Protein AF-A0A7S2EV12-F1 (afdb_monomer)

pLDDT: mean 87.88, std 15.02, range [40.88, 98.75]

Foldseek 3Di:
DDPVDPVFDADLELVVVVVVQVVVLVCVVVVNDDDQAEHEHQFPHEYEQDQPDRAAERRAANHEYAHTPPQALNSPYEHEEEQEHYEHAEDPDPVTGHQEYEYGNYEYEHHAHEHYHQAYAQSHEYEYANYEYEHAAHAEPAEWDYNPDPPPPVPDPDDDDDDDDDPPPDGATYEYEYHLYEYYNHHYDPPPHHDNYHHDGYHYHYYNYYYD

Organism: Trieres chinensis (NCBI:txid1514140)

Nearest PDB structures (foldseek):
  1qa2-assembly1_A  TM=2.267E-01  e=1.125E+00  Lederbergvirus P22
  1czf-assembly1_A  TM=1.802E-01  e=2.861E+00  Aspergillus niger
  2xt4-assembly1_A  TM=1.543E-01  e=5.420E+00  Xanthomonas albilineans

Mean predicted aligned error: 6.2 Å

Sequence (212 aa):
ECPSDPSIPGFGTLQELHEAMQTDFSLVRDGVAVPPFQYLLCPGVKYFPAKEGRWIEPVADGTEILCGLEGRSEDMCVVEGADLHVAFIASEYPEYPRRHTKLQGITFTGSTGWSVAAYDSKETTAEFVDCHWKNITGQTAIQIVEKDRPIMSSNQTVARSQTATEELTYLPGMTVKLKGCSFENVWGGEDDFFFVVSNADGILTMENVQFK

Radius of gyration: 17.86 Å; Cα contacts (8 Å, |Δi|>4): 553; chains: 1; bounding box: 44×42×57 Å

Secondary structure (DSSP, 8-state):
--SS-TTS--BSSHHHHHHHHHHHHHHHHTT---PPPEEEEPTT-EE--BTTTBSB---STTEEEEETTTT-GGG-EEEE-SSEEEEEE--S-TTS---EEEEESEEEE--SSEEEEEE-BTT-EEEEES-EEEEE-SSEEEEE--TTS----TT--------------PPPB-EEEEES-EEEEE---SSS--EEEEESSSEEEEES-EE-

Structure (mmCIF, N/CA/C/O backbone):
data_AF-A0A7S2EV12-F1
#
_entry.id   AF-A0A7S2EV12-F1
#
loop_
_atom_site.group_PDB
_atom_site.id
_atom_site.type_symbol
_atom_site.label_atom_id
_atom_site.label_alt_id
_atom_site.label_comp_id
_atom_site.label_asym_id
_atom_site.label_entity_id
_atom_site.label_seq_id
_atom_site.pdbx_PDB_ins_code
_atom_site.Cartn_x
_atom_site.Cartn_y
_atom_site.Cartn_z
_atom_site.occupancy
_atom_site.B_iso_or_equiv
_atom_site.auth_seq_id
_atom_site.auth_comp_id
_atom_site.auth_asym_id
_atom_site.auth_atom_id
_atom_site.pdbx_PDB_model_num
ATOM 1 N N . GLU A 1 1 ? 7.484 -6.088 18.211 1.00 91.38 1 GLU A N 1
ATOM 2 C CA . GLU A 1 1 ? 6.403 -6.650 19.054 1.00 91.38 1 GLU A CA 1
ATOM 3 C C . GLU A 1 1 ? 5.319 -5.604 19.163 1.00 91.38 1 GLU A C 1
ATOM 5 O O . GLU A 1 1 ? 5.645 -4.417 19.183 1.00 91.38 1 GLU A O 1
ATOM 10 N N . CYS A 1 2 ? 4.056 -6.017 19.198 1.00 95.50 2 CYS A N 1
ATOM 11 C CA . CYS A 1 2 ? 2.963 -5.061 19.202 1.00 95.50 2 CYS A CA 1
ATOM 12 C C . CYS A 1 2 ? 2.773 -4.383 20.565 1.00 95.50 2 CYS A C 1
ATOM 14 O O . CYS A 1 2 ? 2.782 -5.066 21.588 1.00 95.50 2 CYS A O 1
ATOM 16 N N . PRO A 1 3 ? 2.554 -3.051 20.611 1.00 92.06 3 PRO A N 1
ATOM 17 C CA . PRO A 1 3 ? 2.401 -2.334 21.880 1.00 92.06 3 PRO A CA 1
ATOM 18 C C . PRO A 1 3 ? 1.204 -2.798 22.721 1.00 92.06 3 PRO A C 1
ATOM 20 O O . PRO A 1 3 ? 1.238 -2.710 23.946 1.00 92.06 3 PRO A O 1
ATOM 23 N N . SER A 1 4 ? 0.137 -3.256 22.062 1.00 90.12 4 SER A N 1
ATOM 24 C CA . SER A 1 4 ? -1.093 -3.755 22.687 1.00 90.12 4 SER A CA 1
ATOM 25 C C . SER A 1 4 ? -0.978 -5.205 23.167 1.00 90.12 4 SER A C 1
ATOM 27 O O . SER A 1 4 ? -1.580 -5.553 24.181 1.00 90.12 4 SER A O 1
ATOM 29 N N . ASP A 1 5 ? -0.202 -6.029 22.461 1.00 92.50 5 ASP A N 1
ATOM 30 C CA . ASP A 1 5 ? 0.027 -7.440 22.767 1.00 92.50 5 ASP A CA 1
ATOM 31 C C . ASP A 1 5 ? 1.441 -7.859 22.315 1.00 92.50 5 ASP A C 1
ATOM 33 O O . ASP A 1 5 ? 1.662 -8.110 21.125 1.00 92.50 5 ASP A O 1
ATOM 37 N N . PRO A 1 6 ? 2.406 -7.970 23.246 1.00 94.12 6 PRO A N 1
ATOM 38 C CA . PRO A 1 6 ? 3.775 -8.363 22.919 1.00 94.12 6 PRO A CA 1
ATOM 39 C C . PRO A 1 6 ? 3.908 -9.770 22.321 1.00 94.12 6 PRO A C 1
ATOM 41 O O . PRO A 1 6 ? 4.932 -10.075 21.716 1.00 94.12 6 PRO A O 1
ATOM 44 N N . SER A 1 7 ? 2.894 -10.635 22.466 1.00 94.81 7 SER A N 1
ATOM 45 C CA . SER A 1 7 ? 2.907 -11.973 21.860 1.00 94.81 7 SER A CA 1
ATOM 46 C C . SER A 1 7 ? 2.705 -11.946 20.342 1.00 94.81 7 SER A C 1
ATOM 48 O O . SER A 1 7 ? 3.029 -12.924 19.664 1.00 94.81 7 SER A O 1
ATOM 50 N N . ILE A 1 8 ? 2.218 -10.823 19.801 1.00 93.62 8 ILE A N 1
ATOM 51 C CA . ILE A 1 8 ? 2.040 -10.616 18.368 1.00 93.62 8 ILE A CA 1
ATOM 52 C C . ILE A 1 8 ? 3.295 -9.920 17.812 1.00 93.62 8 ILE A C 1
ATOM 54 O O . ILE A 1 8 ? 3.602 -8.779 18.188 1.00 93.62 8 ILE A O 1
ATOM 58 N N . PRO A 1 9 ? 4.048 -10.569 16.906 1.00 96.25 9 PRO A N 1
ATOM 59 C CA . PRO A 1 9 ? 5.111 -9.894 16.180 1.00 96.25 9 PRO A CA 1
ATOM 60 C C . PRO A 1 9 ? 4.502 -8.871 15.216 1.00 96.25 9 PRO A C 1
ATOM 62 O O . PRO A 1 9 ? 3.509 -9.138 14.545 1.00 96.25 9 PRO A O 1
ATOM 65 N N . GLY A 1 10 ? 5.117 -7.698 15.131 1.00 97.25 10 GLY A N 1
ATOM 66 C CA . GLY A 1 10 ? 4.673 -6.644 14.232 1.00 97.25 10 GLY A CA 1
ATOM 67 C C . GLY A 1 10 ? 5.344 -5.309 14.508 1.00 97.25 10 GLY A C 1
ATOM 68 O O . GLY A 1 10 ? 6.067 -5.153 15.503 1.00 97.25 10 GLY A O 1
ATOM 69 N N . PHE A 1 11 ? 5.095 -4.376 13.594 1.00 97.81 11 PHE A N 1
ATOM 70 C CA . PHE A 1 11 ? 5.591 -3.007 13.609 1.00 97.81 11 PHE A CA 1
ATOM 71 C C . PHE A 1 11 ? 4.579 -2.098 14.301 1.00 97.81 11 PHE A C 1
ATOM 73 O O . PHE A 1 11 ? 3.438 -1.967 13.852 1.00 97.81 11 PHE A O 1
ATOM 80 N N . GLY A 1 12 ? 4.990 -1.455 15.394 1.00 96.81 12 GLY A N 1
ATOM 81 C CA . GLY A 1 12 ? 4.149 -0.510 16.128 1.00 96.81 12 GLY A CA 1
ATOM 82 C C . GLY A 1 12 ? 4.095 0.865 15.463 1.00 96.81 12 GLY A C 1
ATOM 83 O O . GLY A 1 12 ? 3.207 1.659 15.765 1.00 96.81 12 GLY A O 1
ATOM 84 N N . THR A 1 13 ? 5.025 1.154 14.548 1.00 96.38 13 THR A N 1
ATOM 85 C CA . THR A 1 13 ? 5.106 2.430 13.825 1.00 96.38 13 THR A CA 1
ATOM 86 C C . THR A 1 13 ? 5.490 2.241 12.352 1.00 96.38 13 THR A C 1
ATOM 88 O O . THR A 1 13 ? 6.097 1.238 11.979 1.00 96.38 13 THR A O 1
ATOM 91 N N . LEU A 1 14 ? 5.194 3.236 11.502 1.00 95.62 14 LEU A N 1
ATOM 92 C CA . LEU A 1 14 ? 5.674 3.239 10.108 1.00 95.62 14 LEU A CA 1
ATOM 93 C C . LEU A 1 14 ? 7.186 3.451 10.001 1.00 95.62 14 LEU 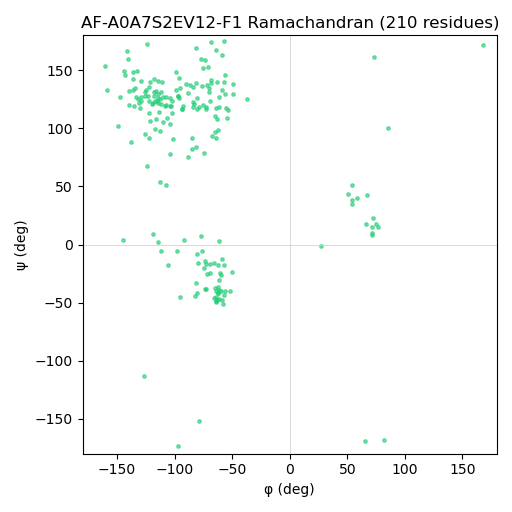A C 1
ATOM 95 O O . LEU A 1 14 ? 7.776 3.042 9.009 1.00 95.62 14 LEU A O 1
ATOM 99 N N . GLN A 1 15 ? 7.815 4.076 11.002 1.00 94.88 15 GLN A N 1
ATOM 100 C CA . GLN A 1 15 ? 9.267 4.250 11.017 1.00 94.88 15 GLN A CA 1
ATOM 101 C C . GLN A 1 15 ? 9.968 2.892 11.100 1.00 94.88 15 GLN A C 1
ATOM 103 O O . GLN A 1 15 ? 10.838 2.608 10.284 1.00 94.88 15 GLN A O 1
ATOM 108 N N . GLU A 1 16 ? 9.546 2.044 12.041 1.00 95.88 16 GLU A N 1
ATOM 109 C CA . GLU A 1 16 ? 10.099 0.695 12.205 1.00 95.88 16 GLU A CA 1
ATOM 110 C C . GLU A 1 16 ? 9.856 -0.162 10.953 1.00 95.88 16 GLU A C 1
ATOM 112 O O . GLU A 1 16 ? 10.757 -0.865 10.501 1.00 95.88 16 GLU A O 1
ATOM 117 N N . LEU A 1 17 ? 8.656 -0.069 10.363 1.00 96.38 17 LEU A N 1
ATOM 118 C CA . LEU A 1 17 ? 8.324 -0.744 9.105 1.00 96.38 17 LEU A CA 1
ATOM 119 C C . LEU A 1 17 ? 9.263 -0.313 7.970 1.00 96.38 17 LEU A C 1
ATOM 121 O O . LEU A 1 17 ? 9.795 -1.152 7.248 1.00 96.38 17 LEU A O 1
ATOM 125 N N . HIS A 1 18 ? 9.468 0.996 7.820 1.00 94.44 18 HIS A N 1
ATOM 126 C CA . HIS A 1 18 ? 10.316 1.558 6.776 1.00 94.44 18 HIS A CA 1
ATOM 127 C C . HIS A 1 18 ? 11.780 1.130 6.945 1.00 94.44 18 HIS A C 1
ATOM 129 O O . HIS A 1 18 ? 12.410 0.712 5.980 1.00 94.44 18 HIS A O 1
ATOM 135 N N . GLU A 1 19 ? 12.321 1.178 8.164 1.00 94.31 19 GLU A N 1
ATOM 136 C CA . GLU A 1 19 ? 13.691 0.730 8.453 1.00 94.31 19 GLU A CA 1
ATOM 137 C C . GLU A 1 19 ? 13.895 -0.760 8.146 1.00 94.31 19 GLU A C 1
ATOM 139 O O . GLU A 1 19 ? 14.933 -1.140 7.591 1.00 94.31 19 GLU A O 1
ATOM 144 N N . ALA A 1 20 ? 12.897 -1.599 8.445 1.00 95.00 20 ALA A N 1
ATOM 145 C CA . ALA A 1 20 ? 12.924 -3.014 8.088 1.00 95.00 20 ALA A CA 1
ATOM 146 C C . ALA A 1 20 ? 12.934 -3.210 6.566 1.00 95.00 20 ALA A C 1
ATOM 148 O O . ALA A 1 20 ? 13.822 -3.884 6.050 1.00 95.00 20 ALA A O 1
ATOM 149 N N . MET A 1 21 ? 12.034 -2.539 5.837 1.00 94.06 21 MET A N 1
ATOM 150 C CA . MET A 1 21 ? 12.012 -2.570 4.370 1.00 94.06 21 MET A CA 1
ATOM 151 C C . MET A 1 21 ? 13.344 -2.107 3.763 1.00 94.06 21 MET A C 1
ATOM 153 O O . MET A 1 21 ? 13.868 -2.758 2.868 1.00 94.06 21 MET A O 1
ATOM 157 N N . GLN A 1 22 ? 13.955 -1.031 4.262 1.00 92.56 22 GLN A N 1
ATOM 158 C CA . GLN A 1 22 ? 15.256 -0.567 3.755 1.00 92.56 22 GLN A CA 1
ATOM 159 C C . GLN A 1 22 ? 16.388 -1.567 4.024 1.00 92.56 22 GLN A C 1
ATOM 161 O O . GLN A 1 22 ? 17.262 -1.772 3.176 1.00 92.56 22 GLN A O 1
ATOM 166 N N . THR A 1 23 ? 16.366 -2.220 5.186 1.00 93.44 23 THR A N 1
ATOM 167 C CA . THR A 1 23 ? 17.327 -3.280 5.516 1.00 93.44 23 THR A CA 1
ATOM 168 C C . THR A 1 23 ? 17.173 -4.455 4.552 1.00 93.44 23 THR A C 1
ATOM 170 O O . THR A 1 23 ? 18.150 -4.893 3.944 1.00 93.44 23 THR A O 1
ATOM 173 N N . ASP A 1 24 ? 15.944 -4.904 4.337 1.00 91.88 24 ASP A N 1
ATOM 174 C CA . ASP A 1 24 ? 15.606 -5.998 3.429 1.00 91.88 24 ASP A CA 1
ATOM 175 C C . ASP A 1 24 ? 15.971 -5.685 1.973 1.00 91.88 24 ASP A C 1
ATOM 177 O O . ASP A 1 24 ? 16.561 -6.511 1.274 1.00 91.88 24 ASP A O 1
ATOM 181 N N . PHE A 1 25 ? 15.715 -4.453 1.533 1.00 89.62 25 PHE A N 1
ATOM 182 C CA . PHE A 1 25 ? 16.122 -3.971 0.219 1.00 89.62 25 PHE A CA 1
ATOM 183 C C . PHE A 1 25 ? 17.639 -4.023 0.024 1.00 89.62 25 PHE A C 1
ATOM 185 O O . PHE A 1 25 ? 18.112 -4.398 -1.049 1.00 89.62 25 PHE A O 1
ATOM 192 N N . SER A 1 26 ? 18.417 -3.684 1.058 1.00 91.88 26 SER A N 1
ATOM 193 C CA . SER A 1 26 ? 19.879 -3.752 0.978 1.00 91.88 26 SER A CA 1
ATOM 194 C C . SER A 1 26 ? 20.378 -5.183 0.749 1.00 91.88 26 SER A C 1
ATOM 196 O O . SER A 1 26 ? 21.291 -5.379 -0.049 1.00 91.88 26 SER A O 1
ATOM 198 N N . LEU A 1 27 ? 19.722 -6.186 1.348 1.00 90.44 27 LEU A N 1
ATOM 199 C CA . LEU A 1 27 ? 20.038 -7.600 1.127 1.00 90.44 27 LEU A CA 1
ATOM 200 C C . LEU A 1 27 ? 19.745 -8.020 -0.318 1.00 90.44 27 LEU A C 1
ATOM 202 O O . LEU A 1 27 ? 20.590 -8.651 -0.953 1.00 90.44 27 LEU A O 1
ATOM 206 N N . VAL A 1 28 ? 18.578 -7.631 -0.848 1.00 88.12 28 VAL A N 1
ATOM 207 C CA . VAL A 1 28 ? 18.200 -7.888 -2.249 1.00 88.12 28 VAL A CA 1
ATOM 208 C C . VAL A 1 28 ? 19.230 -7.283 -3.193 1.00 88.12 28 VAL A C 1
ATOM 210 O O . VAL A 1 28 ? 19.763 -7.982 -4.051 1.00 88.12 28 VAL A O 1
ATOM 213 N N . ARG A 1 29 ? 19.554 -6.001 -3.001 1.00 88.62 29 ARG A N 1
ATOM 214 C CA . ARG A 1 29 ? 20.524 -5.270 -3.824 1.00 88.62 29 ARG A CA 1
ATOM 215 C C . ARG A 1 29 ? 21.890 -5.956 -3.839 1.00 88.62 29 ARG A C 1
ATOM 217 O O . ARG A 1 29 ? 22.516 -6.053 -4.892 1.00 88.62 29 ARG A O 1
ATOM 224 N N . ASP A 1 30 ? 22.328 -6.466 -2.693 1.00 90.44 30 ASP A N 1
ATOM 225 C CA . ASP A 1 30 ? 23.616 -7.142 -2.539 1.00 90.44 30 ASP A CA 1
ATOM 226 C C . ASP A 1 30 ? 23.601 -8.591 -3.095 1.00 90.44 30 ASP A C 1
ATOM 228 O O . ASP A 1 30 ? 24.571 -9.337 -2.945 1.00 90.44 30 ASP A O 1
ATOM 232 N N . GLY A 1 31 ? 22.518 -8.998 -3.773 1.00 87.56 31 GLY A N 1
ATOM 233 C CA . GLY A 1 31 ? 22.372 -10.299 -4.427 1.00 87.56 31 GLY A CA 1
ATOM 234 C C . GLY A 1 31 ? 22.080 -11.444 -3.461 1.00 87.56 31 GLY A C 1
ATOM 235 O O . GLY A 1 31 ? 22.219 -12.616 -3.826 1.00 87.56 31 GLY A O 1
ATOM 236 N N . VAL A 1 32 ? 21.694 -11.131 -2.223 1.00 88.38 32 VAL A N 1
ATOM 237 C CA . VAL A 1 32 ? 21.322 -12.139 -1.235 1.00 88.38 32 VAL A CA 1
ATOM 238 C C . VAL A 1 32 ? 19.938 -12.663 -1.594 1.00 88.38 32 VAL A C 1
ATOM 240 O O . VAL A 1 32 ? 18.961 -11.919 -1.636 1.00 88.38 32 VAL A O 1
ATOM 243 N N . ALA A 1 33 ? 19.847 -13.969 -1.848 1.00 79.06 33 ALA A N 1
ATOM 244 C CA . ALA A 1 33 ? 18.563 -14.624 -2.032 1.00 79.06 33 ALA A CA 1
ATOM 245 C C . ALA A 1 33 ? 17.765 -14.540 -0.726 1.00 79.06 33 ALA A C 1
ATOM 247 O O . ALA A 1 33 ? 18.168 -15.089 0.301 1.00 79.06 33 ALA A O 1
ATOM 248 N N . VAL A 1 34 ? 16.630 -13.857 -0.788 1.00 80.25 34 VAL A N 1
ATOM 249 C CA . VAL A 1 34 ? 15.730 -13.623 0.338 1.00 80.25 34 VAL A CA 1
ATOM 250 C C . VAL A 1 34 ? 14.373 -14.261 0.041 1.00 80.25 34 VAL A C 1
ATOM 252 O O . VAL A 1 34 ? 13.944 -14.285 -1.117 1.00 80.25 34 VAL A O 1
ATOM 255 N N . PRO A 1 35 ? 13.702 -14.840 1.050 1.00 82.62 35 PRO A N 1
ATOM 256 C CA . PRO A 1 35 ? 12.321 -15.280 0.894 1.00 82.62 35 PRO A CA 1
ATOM 257 C C . PRO A 1 35 ? 11.399 -14.073 0.633 1.00 82.62 35 PRO A C 1
ATOM 259 O O . PRO A 1 35 ? 11.814 -12.934 0.853 1.00 82.62 35 PRO A O 1
ATOM 262 N N . PRO A 1 36 ? 10.140 -14.301 0.210 1.00 86.56 36 PRO A N 1
ATOM 263 C CA . PRO A 1 36 ? 9.126 -13.251 0.200 1.00 86.56 36 PRO A CA 1
ATOM 264 C C . PRO A 1 36 ? 9.083 -12.532 1.553 1.00 86.56 36 PRO A C 1
ATOM 266 O O . PRO A 1 36 ? 9.030 -13.180 2.603 1.00 86.56 36 PRO A O 1
ATOM 269 N N . PHE A 1 37 ? 9.140 -11.203 1.528 1.00 93.12 37 PHE A N 1
ATOM 270 C CA . PHE A 1 37 ? 9.128 -10.404 2.748 1.00 93.12 37 PHE A CA 1
ATOM 271 C C . PHE A 1 37 ? 7.708 -10.245 3.259 1.00 93.12 37 PHE A C 1
ATOM 273 O O . PHE A 1 37 ? 6.844 -9.760 2.534 1.00 93.12 37 PHE A O 1
ATOM 280 N N . GLN A 1 38 ? 7.479 -10.606 4.516 1.00 96.50 38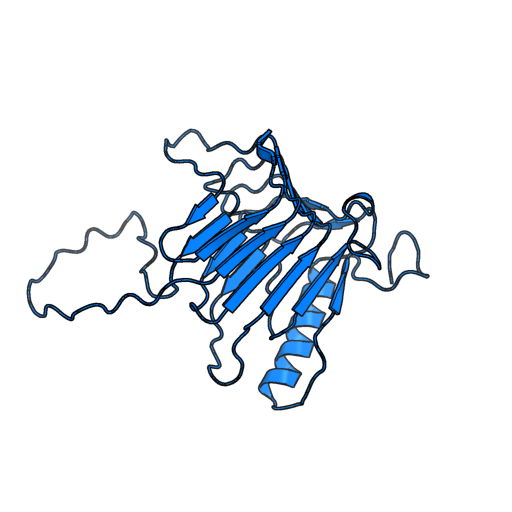 GLN A N 1
ATOM 281 C CA . GLN A 1 38 ? 6.197 -10.404 5.172 1.00 96.50 38 GLN A CA 1
ATOM 282 C C . GLN A 1 38 ? 6.352 -9.399 6.309 1.00 96.50 38 GLN A C 1
ATOM 284 O O . GLN A 1 38 ? 7.123 -9.612 7.246 1.00 96.50 38 GLN A O 1
ATOM 289 N N . TYR A 1 39 ? 5.582 -8.319 6.234 1.00 97.50 39 TYR A N 1
ATOM 290 C CA . TYR A 1 39 ? 5.533 -7.273 7.241 1.00 97.50 39 TYR A CA 1
ATOM 291 C C . TYR A 1 39 ? 4.171 -7.274 7.930 1.00 97.50 39 TYR A C 1
ATOM 293 O O . TYR A 1 39 ? 3.131 -7.169 7.280 1.00 97.50 39 TYR A O 1
ATOM 301 N N . LEU A 1 40 ? 4.180 -7.372 9.257 1.00 98.12 40 LEU A N 1
ATOM 302 C CA . LEU A 1 40 ? 2.964 -7.413 10.064 1.00 98.12 40 LEU A CA 1
ATOM 303 C C . LEU A 1 40 ? 2.735 -6.059 10.730 1.00 98.12 40 LEU A C 1
ATOM 305 O O . LEU A 1 40 ? 3.557 -5.595 11.522 1.00 98.12 40 LEU A O 1
ATOM 309 N N . LEU A 1 41 ? 1.611 -5.427 10.421 1.00 98.25 41 LEU A N 1
ATOM 310 C CA . LEU A 1 41 ? 1.106 -4.284 11.164 1.00 98.25 41 LEU A CA 1
ATOM 311 C C . LEU A 1 41 ? 0.380 -4.784 12.412 1.00 98.25 41 LEU A C 1
ATOM 313 O O . LEU A 1 41 ? -0.357 -5.767 12.385 1.00 98.25 41 LEU A O 1
ATOM 317 N N . CYS A 1 42 ? 0.597 -4.092 13.515 1.00 98.38 42 CYS A N 1
ATOM 318 C CA . CYS A 1 42 ? -0.001 -4.399 14.793 1.00 98.38 42 CYS A CA 1
ATOM 319 C C . CYS A 1 42 ? -1.505 -4.101 14.823 1.00 98.38 42 CYS A C 1
ATOM 321 O O . CYS A 1 42 ? -1.912 -2.985 14.483 1.00 98.38 42 CYS A O 1
ATOM 323 N N . PRO A 1 43 ? -2.329 -5.050 15.301 1.00 98.06 43 PRO A N 1
ATOM 324 C CA . PRO A 1 43 ? -3.761 -4.836 15.445 1.00 98.06 43 PRO A CA 1
ATOM 325 C C . PRO A 1 43 ? -4.107 -3.636 16.336 1.00 98.06 43 PRO A C 1
ATOM 327 O O . PRO A 1 43 ? -3.487 -3.405 17.380 1.00 98.06 43 PRO A O 1
ATOM 330 N N . GLY A 1 44 ? -5.123 -2.878 15.927 1.00 97.44 44 GLY A N 1
ATOM 331 C CA . GLY A 1 44 ? -5.648 -1.705 16.627 1.00 97.44 44 GLY A CA 1
ATOM 332 C C . GLY A 1 44 ? -4.733 -0.478 16.602 1.00 97.44 44 GLY A C 1
ATOM 333 O O . GLY A 1 44 ? -5.013 0.500 17.300 1.00 97.44 44 GLY A O 1
ATOM 334 N N . VAL A 1 45 ? -3.640 -0.511 15.836 1.00 98.00 45 VAL A N 1
ATOM 335 C CA . VAL A 1 45 ? -2.685 0.597 15.750 1.00 98.00 45 VAL A CA 1
ATOM 336 C C . VAL A 1 45 ? -3.061 1.565 14.630 1.00 98.00 45 VAL A C 1
ATOM 338 O O . VAL A 1 45 ? -3.428 1.179 13.517 1.00 98.00 45 VAL A O 1
ATOM 341 N N . LYS A 1 46 ? -2.925 2.858 14.944 1.00 98.00 46 LYS A N 1
ATOM 342 C CA . LYS A 1 46 ? -2.982 3.956 13.982 1.00 98.00 46 LYS A CA 1
ATOM 343 C C . LYS A 1 46 ? -1.575 4.372 13.570 1.00 98.00 46 LYS A C 1
ATOM 345 O O . LYS A 1 46 ? -0.732 4.681 14.411 1.00 98.00 46 LYS A O 1
ATOM 350 N N . TYR A 1 47 ? -1.363 4.420 12.270 1.00 97.06 47 TYR A N 1
ATOM 351 C CA . TYR A 1 47 ? -0.118 4.713 11.592 1.00 97.06 47 TYR A CA 1
ATOM 352 C C . TYR A 1 47 ? -0.223 6.078 10.926 1.00 97.06 47 TYR A C 1
ATOM 354 O O . TYR A 1 47 ? -1.144 6.321 10.154 1.00 97.06 47 TYR A O 1
ATOM 362 N N . PHE A 1 48 ? 0.734 6.958 11.198 1.00 96.00 48 PHE A N 1
ATOM 363 C CA . PHE A 1 48 ? 0.751 8.312 10.651 1.00 96.00 48 PHE A CA 1
ATOM 364 C C . PHE A 1 48 ? 1.975 8.462 9.748 1.00 96.00 48 PHE A C 1
ATOM 366 O O . PHE A 1 48 ? 3.096 8.490 10.274 1.00 96.00 48 PHE A O 1
ATOM 373 N N . PRO A 1 49 ? 1.811 8.529 8.413 1.00 90.56 49 PRO A N 1
ATOM 374 C CA . PRO A 1 49 ? 2.930 8.806 7.523 1.00 90.56 49 PRO A CA 1
ATOM 375 C C . PRO A 1 49 ? 3.543 10.158 7.888 1.00 90.56 49 PRO A C 1
ATOM 377 O O . PRO A 1 49 ? 2.835 11.146 8.103 1.00 90.56 49 PRO A O 1
ATOM 380 N N . ALA A 1 50 ? 4.868 10.218 8.006 1.00 83.19 50 ALA A N 1
ATOM 381 C CA . ALA A 1 50 ? 5.516 11.497 8.271 1.00 83.19 50 ALA A CA 1
ATOM 382 C C . ALA A 1 50 ? 5.435 12.394 7.027 1.00 83.19 50 ALA A C 1
ATOM 384 O O . ALA A 1 50 ? 5.441 11.902 5.901 1.00 83.19 50 ALA A O 1
ATOM 385 N N . LYS A 1 51 ? 5.448 13.718 7.231 1.00 73.62 51 LYS A N 1
ATOM 386 C CA . LYS A 1 51 ? 5.393 14.720 6.146 1.00 73.62 51 LYS A CA 1
ATOM 387 C C . LYS A 1 51 ? 6.520 14.600 5.106 1.00 73.62 51 LYS A C 1
ATOM 389 O O . LYS A 1 51 ? 6.401 15.163 4.028 1.00 73.62 51 LYS A O 1
ATOM 394 N N . GLU A 1 52 ? 7.602 13.891 5.422 1.00 71.81 52 GLU A N 1
ATOM 395 C CA . GLU A 1 52 ? 8.793 13.759 4.581 1.00 71.81 52 GLU A CA 1
ATOM 396 C C . GLU A 1 52 ? 9.060 12.283 4.264 1.00 71.81 52 GLU A C 1
ATOM 398 O O . GLU A 1 52 ? 9.728 11.597 5.035 1.00 71.81 52 GLU A O 1
ATOM 403 N N . GLY A 1 53 ? 8.530 11.779 3.147 1.00 68.62 53 GLY A N 1
ATOM 404 C CA . GLY A 1 53 ? 9.024 10.531 2.544 1.00 68.62 53 GLY A CA 1
ATOM 405 C C . GLY A 1 53 ? 8.704 9.226 3.275 1.00 68.62 53 GLY A C 1
ATOM 406 O O . GLY A 1 53 ? 9.275 8.198 2.934 1.00 68.62 53 GLY A O 1
ATOM 407 N N . ARG A 1 54 ? 7.833 9.234 4.292 1.00 84.50 54 ARG A N 1
ATOM 408 C CA . ARG A 1 54 ? 7.544 8.044 5.119 1.00 84.50 54 ARG A CA 1
ATOM 409 C C . ARG A 1 54 ? 6.168 7.453 4.833 1.00 84.50 54 ARG A C 1
ATOM 411 O O . ARG A 1 54 ? 5.376 7.242 5.750 1.00 84.50 54 ARG A O 1
ATOM 418 N N . TRP A 1 55 ? 5.893 7.222 3.553 1.00 93.62 55 TRP A N 1
ATOM 419 C CA . TRP A 1 55 ? 4.811 6.351 3.094 1.00 93.62 55 TRP A CA 1
ATOM 420 C C . TRP A 1 55 ? 5.256 4.884 3.138 1.00 93.62 55 TRP A C 1
ATOM 422 O O . TRP A 1 55 ? 6.432 4.566 3.331 1.00 93.62 55 TRP A O 1
ATOM 432 N N . ILE A 1 56 ? 4.304 3.975 2.955 1.00 96.12 56 ILE A N 1
ATOM 433 C CA . ILE A 1 56 ? 4.590 2.561 2.735 1.00 96.12 56 ILE A CA 1
ATOM 434 C C . ILE A 1 56 ? 5.147 2.413 1.317 1.00 96.12 56 ILE A C 1
ATOM 436 O O . ILE A 1 56 ? 4.456 2.713 0.345 1.00 96.12 56 ILE A O 1
ATOM 440 N N . GLU A 1 57 ? 6.386 1.945 1.200 1.00 94.81 57 GLU A N 1
ATOM 441 C CA . GLU A 1 57 ? 7.046 1.701 -0.083 1.00 94.81 57 GLU A CA 1
ATOM 442 C C . GLU A 1 57 ? 7.560 0.263 -0.123 1.00 94.81 57 GLU A C 1
ATOM 444 O O . GLU A 1 57 ? 8.637 -0.026 0.396 1.00 94.81 57 GLU A O 1
ATOM 449 N N . PRO A 1 58 ? 6.784 -0.665 -0.698 1.00 93.81 58 PRO A N 1
ATOM 450 C CA . PRO A 1 58 ? 7.237 -2.026 -0.934 1.00 93.81 58 PRO A CA 1
ATOM 451 C C . PRO A 1 58 ? 8.516 -2.006 -1.777 1.00 93.81 58 PRO A C 1
ATOM 453 O O . PRO A 1 58 ? 8.580 -1.347 -2.816 1.00 93.81 58 PRO A O 1
ATOM 456 N N . VAL A 1 59 ? 9.547 -2.714 -1.323 1.00 87.38 59 VAL A N 1
ATOM 457 C CA . VAL A 1 59 ? 10.907 -2.606 -1.880 1.00 87.38 59 VAL A CA 1
ATOM 458 C C . VAL A 1 59 ? 11.325 -3.795 -2.742 1.00 87.38 59 VAL A C 1
ATOM 460 O O . VAL A 1 59 ? 12.261 -3.674 -3.526 1.00 87.38 59 VAL A O 1
ATOM 463 N N . ALA A 1 60 ? 10.636 -4.932 -2.636 1.00 90.19 60 ALA A N 1
ATOM 464 C CA . ALA A 1 60 ? 11.069 -6.181 -3.248 1.00 90.19 60 ALA A CA 1
ATOM 465 C C . ALA A 1 60 ? 9.901 -6.990 -3.827 1.00 90.19 60 ALA A C 1
ATOM 467 O O . ALA A 1 60 ? 8.726 -6.704 -3.590 1.00 90.19 60 ALA A O 1
ATOM 468 N N . ASP A 1 61 ? 10.242 -7.990 -4.638 1.00 92.06 61 ASP A N 1
ATOM 469 C CA . ASP A 1 61 ? 9.263 -8.933 -5.166 1.00 92.06 61 ASP A CA 1
ATOM 470 C C . ASP A 1 61 ? 8.703 -9.832 -4.056 1.00 92.06 61 ASP A C 1
ATOM 472 O O . ASP A 1 61 ? 9.423 -10.263 -3.155 1.00 92.06 61 ASP A O 1
ATOM 476 N N . GLY A 1 62 ? 7.406 -10.121 -4.127 1.00 93.38 62 GLY A N 1
ATOM 477 C CA . GLY A 1 62 ? 6.704 -10.941 -3.146 1.00 93.38 62 GLY A CA 1
ATOM 478 C C . GLY A 1 62 ? 6.493 -10.266 -1.790 1.00 93.38 62 GLY A C 1
ATOM 479 O O . GLY A 1 62 ? 6.184 -10.965 -0.830 1.00 93.38 62 GLY A O 1
ATOM 480 N N . THR A 1 63 ? 6.658 -8.943 -1.677 1.00 95.75 63 THR A N 1
ATOM 481 C CA . THR A 1 63 ? 6.361 -8.227 -0.429 1.00 95.75 63 THR A CA 1
ATOM 482 C C . THR A 1 63 ? 4.880 -8.362 -0.057 1.00 95.75 63 THR A C 1
ATOM 484 O O . THR A 1 63 ? 3.995 -8.006 -0.836 1.00 95.75 63 THR A O 1
ATOM 487 N N . GLU A 1 64 ? 4.609 -8.806 1.167 1.00 97.75 64 GLU A N 1
ATOM 488 C CA . GLU A 1 64 ? 3.287 -8.838 1.783 1.00 97.75 64 GLU A CA 1
ATOM 489 C C . GLU A 1 64 ? 3.246 -7.918 3.005 1.00 97.75 64 GLU A C 1
ATOM 491 O O . GLU A 1 64 ? 4.121 -7.974 3.867 1.00 97.75 64 GLU A O 1
ATOM 496 N N . ILE A 1 65 ? 2.212 -7.086 3.105 1.00 98.19 65 ILE A N 1
ATOM 497 C CA . ILE A 1 65 ? 1.956 -6.229 4.264 1.00 98.19 65 ILE A CA 1
ATOM 498 C C . ILE A 1 65 ? 0.570 -6.571 4.797 1.00 98.19 65 ILE A C 1
ATOM 500 O O . ILE A 1 65 ? -0.438 -6.335 4.125 1.00 98.19 65 ILE A O 1
ATOM 504 N N . LEU A 1 66 ? 0.521 -7.147 5.993 1.00 98.44 66 LEU A N 1
ATOM 505 C CA . LEU A 1 66 ? -0.699 -7.682 6.591 1.00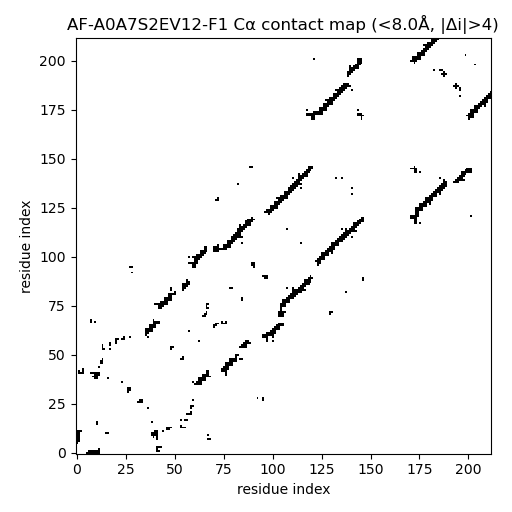 98.44 66 LEU A CA 1
ATOM 506 C C . LEU A 1 66 ? -1.078 -6.884 7.835 1.00 98.44 66 LEU A C 1
ATOM 508 O O . LEU A 1 66 ? -0.213 -6.532 8.634 1.00 98.44 66 LEU A O 1
ATOM 512 N N . CYS A 1 67 ? -2.370 -6.631 8.027 1.00 98.31 67 CYS A N 1
ATOM 513 C CA . CYS A 1 67 ? -2.889 -6.230 9.328 1.00 98.31 67 CYS A CA 1
ATOM 514 C C . CYS A 1 67 ? -3.092 -7.451 10.232 1.00 98.31 67 CYS A C 1
ATOM 516 O O . CYS A 1 67 ? -3.895 -8.326 9.912 1.00 98.31 67 CYS A O 1
ATOM 518 N N . GLY A 1 68 ? -2.355 -7.524 11.341 1.00 97.25 68 GLY A N 1
ATOM 519 C CA . GLY A 1 68 ? -2.337 -8.707 12.195 1.00 97.25 68 GLY A CA 1
ATOM 520 C C . GLY A 1 68 ? -1.738 -9.935 11.502 1.00 97.25 68 GLY A C 1
ATOM 521 O O . GLY A 1 68 ? -1.137 -9.849 10.433 1.00 97.25 68 GLY A O 1
ATOM 522 N N . LEU A 1 69 ? -1.892 -11.102 12.133 1.00 96.88 69 LEU A N 1
ATOM 523 C CA . LEU A 1 69 ? -1.316 -12.363 11.641 1.00 96.88 69 LEU A CA 1
ATOM 524 C C . LEU A 1 69 ? -2.026 -12.906 10.397 1.00 96.88 69 LEU A C 1
ATOM 526 O O . LEU A 1 69 ? -1.433 -13.657 9.628 1.00 96.88 69 LEU A O 1
ATOM 530 N N . GLU A 1 70 ? -3.298 -12.555 10.217 1.00 97.12 70 GLU A N 1
ATOM 531 C CA . GLU A 1 70 ? -4.138 -13.117 9.159 1.00 97.12 70 GLU A CA 1
ATOM 532 C C . GLU A 1 70 ? -4.504 -12.102 8.070 1.00 97.12 70 GLU A C 1
ATOM 534 O O . GLU A 1 70 ? -5.113 -12.477 7.066 1.00 97.12 70 GLU A O 1
ATOM 539 N N . GLY A 1 71 ? -4.133 -10.826 8.233 1.00 97.38 71 GLY A N 1
ATOM 540 C CA . GLY A 1 71 ? -4.502 -9.772 7.293 1.00 97.38 71 GLY A CA 1
ATOM 541 C C . GLY A 1 71 ? -6.004 -9.499 7.311 1.00 97.38 71 GLY A C 1
ATOM 542 O O . GLY A 1 71 ? -6.619 -9.416 6.254 1.00 97.38 71 GLY A O 1
ATOM 543 N N . ARG A 1 72 ? -6.645 -9.447 8.474 1.00 97.56 72 ARG A N 1
ATOM 544 C CA . ARG A 1 72 ? -8.091 -9.202 8.553 1.00 97.56 72 ARG A CA 1
ATOM 545 C C . ARG A 1 72 ? -8.356 -7.720 8.774 1.00 97.56 72 ARG A C 1
ATOM 547 O O . ARG A 1 72 ? -7.710 -7.114 9.623 1.00 97.56 72 ARG A O 1
ATOM 554 N N . SER A 1 73 ? -9.305 -7.119 8.058 1.00 97.94 73 SER A N 1
ATOM 555 C CA . SER A 1 73 ? -9.694 -5.725 8.328 1.00 97.94 73 SER A CA 1
ATOM 556 C C . SER A 1 73 ? -10.243 -5.529 9.745 1.00 97.94 73 SER A C 1
ATOM 558 O O . SER A 1 73 ? -10.122 -4.439 10.313 1.00 97.94 73 SER A O 1
ATOM 560 N N . GLU A 1 74 ? -10.771 -6.590 10.366 1.00 98.12 74 GLU A N 1
ATOM 561 C CA . GLU A 1 74 ? -11.207 -6.595 11.764 1.00 98.12 74 GLU A CA 1
ATOM 562 C C . GLU A 1 74 ? -10.063 -6.417 12.773 1.00 98.12 74 GLU A C 1
ATOM 564 O O . GLU A 1 74 ? -10.330 -6.053 13.919 1.00 98.12 74 GLU A O 1
ATOM 569 N N . ASP A 1 75 ? -8.804 -6.602 12.359 1.00 97.12 75 ASP A N 1
ATOM 570 C CA . ASP A 1 75 ? -7.634 -6.302 13.189 1.00 97.12 75 ASP A CA 1
ATOM 571 C C . ASP A 1 75 ? -7.353 -4.783 13.262 1.00 97.12 75 ASP A C 1
ATOM 573 O O . ASP A 1 75 ? -6.527 -4.342 14.055 1.00 97.12 75 ASP A O 1
ATOM 577 N N . MET A 1 76 ? -8.086 -3.943 12.515 1.00 97.25 76 MET A N 1
ATOM 578 C CA . MET A 1 76 ? -8.142 -2.477 12.670 1.00 97.25 76 MET A CA 1
ATOM 579 C C . MET A 1 76 ? -6.796 -1.732 12.548 1.00 97.25 76 MET A C 1
ATOM 581 O O . MET A 1 76 ? -6.550 -0.767 13.276 1.00 97.25 76 MET A O 1
ATOM 585 N N . CYS A 1 77 ? -5.925 -2.123 11.618 1.00 98.44 77 CYS A N 1
ATOM 586 C CA . CYS A 1 77 ? -4.728 -1.343 11.287 1.00 98.44 77 CYS A CA 1
ATOM 587 C C . CYS A 1 77 ? -5.116 -0.172 10.385 1.00 98.44 77 CYS A C 1
ATOM 589 O O . CYS A 1 77 ? -5.620 -0.367 9.273 1.00 98.44 77 CYS A O 1
ATOM 591 N N . VAL A 1 78 ? -4.878 1.051 10.855 1.00 98.44 78 VAL A N 1
ATOM 592 C CA . VAL A 1 78 ? -5.319 2.266 10.162 1.00 98.44 78 VAL A CA 1
ATOM 593 C C . VAL A 1 78 ? -4.118 3.115 9.779 1.00 98.44 78 VAL A C 1
ATOM 595 O O . VAL A 1 78 ? -3.388 3.550 10.658 1.00 98.44 78 VAL A O 1
ATOM 598 N N . VAL A 1 79 ? -3.939 3.406 8.494 1.00 98.06 79 VAL A N 1
ATOM 599 C CA . VAL A 1 79 ? -3.026 4.452 8.016 1.00 98.06 79 VAL A CA 1
ATOM 600 C C . VAL A 1 79 ? -3.831 5.737 7.848 1.00 98.06 79 VAL A C 1
ATOM 602 O O . VAL A 1 79 ? -4.790 5.772 7.077 1.00 98.06 79 VAL A O 1
ATOM 605 N N . GLU A 1 80 ? -3.482 6.763 8.620 1.00 97.50 80 GLU A N 1
ATOM 606 C CA . GLU A 1 80 ? -4.271 7.983 8.783 1.00 97.50 80 GLU A CA 1
ATOM 607 C C . GLU A 1 80 ? -3.474 9.241 8.412 1.00 97.50 80 GLU A C 1
ATOM 609 O O . GLU A 1 80 ? -2.400 9.510 8.959 1.00 97.50 80 GLU A O 1
ATOM 614 N N . GLY A 1 81 ? -4.064 10.052 7.533 1.00 94.94 81 GLY A N 1
ATOM 615 C CA . GLY A 1 81 ? -3.547 11.354 7.126 1.00 94.94 81 GLY A CA 1
ATOM 616 C C . GLY A 1 81 ? -2.463 11.292 6.047 1.00 94.94 81 GLY A C 1
ATOM 617 O O . GLY A 1 81 ? -2.186 10.253 5.467 1.00 94.94 81 GLY A O 1
ATOM 618 N N . ALA A 1 82 ? -1.806 12.431 5.827 1.00 92.75 82 ALA A N 1
ATOM 619 C CA . ALA A 1 82 ? -0.766 12.650 4.818 1.00 92.75 82 ALA A CA 1
ATOM 620 C C . ALA A 1 82 ? -1.252 12.737 3.361 1.00 92.75 82 ALA A C 1
ATOM 622 O O . ALA A 1 82 ? -2.346 12.314 2.983 1.00 92.75 82 ALA A O 1
ATOM 623 N N . ASP A 1 83 ? -0.391 13.301 2.517 1.00 93.31 83 ASP A N 1
ATOM 624 C CA . ASP A 1 83 ? -0.661 13.433 1.086 1.00 93.31 83 ASP A CA 1
ATOM 625 C C . ASP A 1 83 ? -0.515 12.098 0.342 1.00 93.31 83 ASP A C 1
ATOM 627 O O . ASP A 1 83 ? -1.066 11.958 -0.745 1.00 93.31 83 ASP A O 1
ATOM 631 N N . LEU A 1 84 ? 0.203 11.125 0.920 1.00 94.88 84 LEU A N 1
ATOM 632 C CA . LEU A 1 84 ? 0.470 9.812 0.330 1.00 94.88 84 LEU A CA 1
ATOM 633 C C . LEU A 1 84 ? 0.563 8.716 1.397 1.00 94.88 84 LEU A C 1
ATOM 635 O O . LEU A 1 84 ? 1.342 8.854 2.340 1.00 94.88 84 LEU A O 1
ATOM 639 N N . HIS A 1 85 ? -0.199 7.623 1.249 1.00 96.81 85 HIS A N 1
ATOM 640 C CA . HIS A 1 85 ? -0.103 6.466 2.154 1.00 96.81 85 HIS A CA 1
ATOM 641 C C . HIS A 1 85 ? 0.823 5.371 1.614 1.00 96.81 85 HIS A C 1
ATOM 643 O O . HIS A 1 85 ? 1.622 4.828 2.376 1.00 96.81 85 HIS A O 1
ATOM 649 N N . VAL A 1 86 ? 0.701 5.028 0.326 1.00 97.25 86 VAL A N 1
ATOM 650 C CA . VAL A 1 86 ? 1.460 3.943 -0.320 1.00 97.25 86 VAL A CA 1
ATOM 651 C C . VAL A 1 86 ? 2.012 4.410 -1.660 1.00 97.25 86 VAL A C 1
ATOM 653 O O . VAL A 1 86 ? 1.266 4.970 -2.465 1.00 97.25 86 VAL A O 1
ATOM 656 N N . ALA A 1 87 ? 3.282 4.121 -1.930 1.00 95.25 87 ALA A N 1
ATOM 657 C CA . ALA A 1 87 ? 3.908 4.396 -3.216 1.00 95.25 87 ALA A CA 1
ATOM 658 C C . ALA A 1 87 ? 4.534 3.131 -3.811 1.00 95.25 87 ALA A C 1
ATOM 660 O O . ALA A 1 87 ? 5.274 2.412 -3.144 1.00 95.25 87 ALA A O 1
ATOM 661 N N . PHE A 1 88 ? 4.263 2.892 -5.089 1.00 94.56 88 PHE A N 1
ATOM 662 C CA . PHE A 1 88 ? 4.973 1.942 -5.935 1.00 94.56 88 PHE A CA 1
ATOM 663 C C . PHE A 1 88 ? 5.759 2.763 -6.948 1.00 94.56 88 PHE A C 1
ATOM 665 O O . PHE A 1 88 ? 5.167 3.360 -7.843 1.00 94.56 88 PHE A O 1
ATOM 672 N N . ILE A 1 89 ? 7.074 2.855 -6.769 1.00 90.00 89 ILE A N 1
ATOM 673 C CA . ILE A 1 89 ? 7.939 3.748 -7.549 1.00 90.00 89 ILE A CA 1
ATOM 674 C C . ILE A 1 89 ? 8.983 2.900 -8.244 1.00 90.00 89 ILE A C 1
ATOM 676 O O . ILE A 1 89 ? 9.890 2.424 -7.569 1.00 90.00 89 ILE A O 1
ATOM 680 N N . ALA A 1 90 ? 8.867 2.693 -9.558 1.00 86.88 90 ALA A N 1
ATOM 681 C CA . ALA A 1 90 ? 9.704 1.767 -10.329 1.00 86.88 90 ALA A CA 1
ATOM 682 C C . ALA A 1 90 ? 11.174 1.714 -9.887 1.00 86.88 90 ALA A C 1
ATOM 684 O O . ALA A 1 90 ? 11.854 2.742 -9.885 1.00 86.88 90 ALA A O 1
ATOM 685 N N . SER A 1 91 ? 11.643 0.497 -9.586 1.00 83.81 91 SER A N 1
ATOM 686 C CA . SER A 1 91 ? 12.991 0.227 -9.068 1.00 83.81 91 SER A CA 1
ATOM 687 C C . SER A 1 91 ? 14.074 0.919 -9.901 1.00 83.81 91 SER A C 1
ATOM 689 O O . SER A 1 91 ? 14.021 0.926 -11.135 1.00 83.81 91 SER A O 1
ATOM 691 N N . GLU A 1 92 ? 15.069 1.490 -9.221 1.00 82.69 92 GLU A N 1
ATOM 692 C CA . GLU A 1 92 ? 16.286 2.013 -9.855 1.00 82.69 92 GLU A CA 1
ATOM 693 C C . GLU A 1 92 ? 17.223 0.886 -10.319 1.00 82.69 92 GLU A C 1
ATOM 695 O O . GLU A 1 92 ? 18.117 1.131 -11.125 1.00 82.69 92 GLU A O 1
ATOM 700 N N . TYR A 1 93 ? 16.988 -0.345 -9.846 1.00 83.69 93 TYR A N 1
ATOM 701 C CA . TYR A 1 93 ? 17.783 -1.541 -10.124 1.00 83.69 93 TYR A CA 1
ATOM 702 C C . TYR A 1 93 ? 16.959 -2.533 -10.962 1.00 83.69 93 TYR A C 1
ATOM 704 O O . TYR A 1 93 ? 16.132 -3.268 -10.406 1.00 83.69 93 TYR A O 1
ATOM 712 N N . PRO A 1 94 ? 17.134 -2.559 -12.299 1.00 81.56 94 PRO A N 1
ATOM 713 C CA . PRO A 1 94 ? 16.342 -3.392 -13.208 1.00 81.56 94 PRO A CA 1
ATOM 714 C C . PRO A 1 94 ? 16.437 -4.897 -12.933 1.00 81.56 94 PRO A C 1
ATOM 716 O O . PRO A 1 94 ? 15.523 -5.646 -13.269 1.00 81.56 94 PRO A O 1
ATOM 719 N N . GLU A 1 95 ? 17.537 -5.349 -12.334 1.00 84.19 95 GLU A N 1
ATOM 720 C CA . GLU A 1 95 ? 17.774 -6.741 -11.952 1.00 84.19 95 GLU A CA 1
ATOM 721 C C . GLU A 1 95 ? 16.884 -7.218 -10.789 1.00 84.19 95 GLU A C 1
ATOM 723 O O . GLU A 1 95 ? 16.697 -8.425 -10.624 1.00 84.19 95 GLU A O 1
ATOM 728 N N . TYR A 1 96 ? 16.276 -6.290 -10.040 1.00 83.25 96 TYR A N 1
ATOM 729 C CA . TYR A 1 96 ? 15.385 -6.572 -8.913 1.00 83.25 96 TYR A CA 1
ATOM 730 C C . TYR A 1 96 ? 14.011 -5.906 -9.111 1.00 83.25 96 TYR A C 1
ATOM 732 O O . TYR A 1 96 ? 13.657 -4.962 -8.396 1.00 83.25 96 TYR A O 1
ATOM 740 N N . PRO A 1 97 ? 13.212 -6.354 -10.099 1.00 82.94 97 PRO A N 1
ATOM 741 C CA . PRO A 1 97 ? 11.882 -5.806 -10.324 1.00 82.94 97 PRO A CA 1
ATOM 742 C C . PRO A 1 97 ? 10.922 -6.260 -9.220 1.00 82.94 97 PRO A C 1
ATOM 744 O O . PRO A 1 97 ? 10.876 -7.437 -8.865 1.00 82.94 97 PRO A O 1
ATOM 747 N N . ARG A 1 98 ? 10.083 -5.349 -8.727 1.00 88.69 98 ARG A N 1
ATOM 748 C CA . ARG A 1 98 ? 9.000 -5.677 -7.789 1.00 88.69 98 ARG A CA 1
ATOM 749 C C . ARG A 1 98 ? 7.794 -6.221 -8.538 1.00 88.69 98 ARG A C 1
ATOM 751 O O . ARG A 1 98 ? 6.883 -5.479 -8.886 1.00 88.69 98 ARG A O 1
ATOM 758 N N . ARG A 1 99 ? 7.785 -7.513 -8.845 1.00 91.44 99 ARG A N 1
ATOM 759 C CA . ARG A 1 99 ? 6.742 -8.092 -9.708 1.00 91.44 99 ARG A CA 1
ATOM 760 C C . ARG A 1 99 ? 5.409 -8.222 -8.990 1.00 91.44 99 ARG A C 1
ATOM 762 O O . ARG A 1 99 ? 4.368 -7.986 -9.597 1.00 91.44 99 ARG A O 1
ATOM 769 N N . HIS A 1 100 ? 5.422 -8.573 -7.713 1.00 95.81 100 HIS A N 1
ATOM 770 C CA . HIS A 1 100 ? 4.216 -8.751 -6.928 1.00 95.81 100 HIS A CA 1
ATOM 771 C C . HIS A 1 100 ? 4.336 -8.124 -5.544 1.00 95.81 100 HIS A C 1
ATOM 773 O O . HIS A 1 100 ? 5.305 -8.337 -4.820 1.00 95.81 100 HIS A O 1
ATOM 779 N N . THR A 1 101 ? 3.308 -7.383 -5.158 1.00 96.81 101 THR A N 1
ATOM 780 C CA . THR A 1 101 ? 3.131 -6.902 -3.797 1.00 96.81 101 THR A CA 1
ATOM 781 C C . THR A 1 101 ? 1.687 -7.080 -3.376 1.00 96.81 101 THR A C 1
ATOM 783 O O . THR A 1 101 ? 0.773 -6.848 -4.170 1.00 96.81 101 THR A O 1
ATOM 786 N N . LYS A 1 102 ? 1.482 -7.434 -2.110 1.00 98.19 102 LYS A N 1
ATOM 787 C CA . LYS A 1 102 ? 0.166 -7.603 -1.511 1.00 98.19 102 LYS A CA 1
ATOM 788 C C . LYS A 1 102 ? 0.022 -6.765 -0.244 1.00 98.19 102 LYS A C 1
ATOM 790 O O . LYS A 1 102 ? 0.871 -6.820 0.639 1.00 98.19 102 LYS A O 1
ATOM 795 N N . LEU A 1 103 ? -1.072 -6.021 -0.139 1.00 98.62 103 LEU A N 1
ATOM 796 C CA . LEU A 1 103 ? -1.501 -5.329 1.074 1.00 98.62 103 LEU A CA 1
ATOM 797 C C . LEU A 1 103 ? -2.857 -5.896 1.490 1.00 98.62 103 LEU A C 1
ATOM 799 O O . LEU A 1 103 ? -3.747 -6.028 0.647 1.00 98.62 103 LEU A O 1
ATOM 803 N N . GLN A 1 104 ? -3.015 -6.256 2.764 1.00 98.69 104 GLN A N 1
ATOM 804 C CA . GLN A 1 104 ? -4.214 -6.959 3.212 1.00 98.69 104 GLN A CA 1
ATOM 805 C C . GLN A 1 104 ? -4.733 -6.488 4.579 1.00 98.69 104 GLN A C 1
ATOM 807 O O . GLN A 1 104 ? -3.969 -6.404 5.542 1.00 98.69 104 GLN A O 1
ATOM 812 N N . GLY A 1 105 ? -6.042 -6.222 4.666 1.00 98.56 105 GLY A N 1
ATOM 813 C CA . GLY A 1 105 ? -6.732 -5.877 5.917 1.00 98.56 105 GLY A CA 1
ATOM 814 C C . GLY A 1 105 ? -6.460 -4.455 6.424 1.00 98.56 105 GLY A C 1
ATOM 815 O O . GLY A 1 105 ? -6.639 -4.167 7.604 1.00 98.56 105 GLY A O 1
ATOM 816 N N . ILE A 1 106 ? -5.963 -3.559 5.567 1.00 98.69 106 ILE A N 1
ATOM 817 C CA . ILE A 1 106 ? -5.532 -2.209 5.965 1.00 98.69 106 ILE A CA 1
ATOM 818 C C . ILE A 1 106 ? -6.623 -1.186 5.647 1.00 98.69 106 ILE A C 1
ATOM 820 O O . ILE A 1 106 ? -7.151 -1.145 4.531 1.00 98.69 106 ILE A O 1
ATOM 824 N N . THR A 1 107 ? -6.921 -0.311 6.608 1.00 98.69 107 THR A N 1
ATOM 825 C CA . THR A 1 107 ? -7.756 0.873 6.374 1.00 98.69 107 THR A CA 1
ATOM 826 C C . THR A 1 107 ? -6.883 2.095 6.104 1.00 98.69 107 THR A C 1
ATOM 828 O O . THR A 1 107 ? -6.041 2.455 6.918 1.00 98.69 107 THR A O 1
ATOM 831 N N . PHE A 1 108 ? -7.118 2.771 4.987 1.00 98.44 108 PHE A N 1
ATOM 832 C CA . PHE A 1 108 ? -6.504 4.035 4.594 1.00 98.44 108 PHE A CA 1
ATOM 833 C C . PHE A 1 108 ? -7.511 5.165 4.795 1.00 98.44 108 PHE A C 1
ATOM 835 O O . PHE A 1 108 ? -8.621 5.097 4.264 1.00 98.44 108 PHE A O 1
ATOM 842 N N . THR A 1 109 ? -7.163 6.214 5.541 1.00 98.12 109 THR A N 1
ATOM 843 C CA . THR A 1 109 ? -8.117 7.293 5.831 1.00 98.12 109 THR A CA 1
ATOM 844 C C . THR A 1 109 ? -7.502 8.680 5.860 1.00 98.12 109 THR A C 1
ATOM 846 O O . THR A 1 109 ? -6.381 8.861 6.314 1.00 98.12 109 THR A O 1
ATOM 849 N N . GLY A 1 110 ? -8.264 9.686 5.427 1.00 96.12 110 GLY A N 1
ATOM 850 C CA . GLY A 1 110 ? -7.880 11.088 5.602 1.00 96.12 110 GLY A CA 1
ATOM 851 C C . GLY A 1 110 ? -6.725 11.561 4.718 1.00 96.12 110 GLY A C 1
ATOM 852 O O . GLY A 1 110 ? -6.060 12.526 5.085 1.00 96.12 110 GLY A O 1
ATOM 853 N N . SER A 1 111 ? -6.460 10.902 3.582 1.00 94.94 111 SER A N 1
ATOM 854 C CA . SER A 1 111 ? -5.432 11.389 2.656 1.00 94.94 111 SER A CA 1
ATOM 855 C C . SER A 1 111 ? -5.873 12.680 1.964 1.00 94.94 111 SER A C 1
ATOM 857 O O . SER A 1 111 ? -6.998 12.771 1.461 1.00 94.94 111 SER A O 1
ATOM 859 N N . THR A 1 112 ? -4.959 13.649 1.911 1.00 93.69 112 THR A N 1
ATOM 860 C CA . THR A 1 112 ? -5.134 14.969 1.281 1.00 93.69 112 THR A CA 1
ATOM 861 C C . THR A 1 112 ? -4.555 15.061 -0.133 1.00 93.69 112 THR A C 1
ATOM 863 O O . THR A 1 112 ? -4.776 16.060 -0.812 1.00 93.69 112 THR A O 1
ATOM 866 N N . GLY A 1 113 ? -3.872 14.016 -0.612 1.00 92.44 113 GLY A N 1
ATOM 867 C CA . GLY A 1 113 ? -3.286 13.932 -1.953 1.00 92.44 113 GLY A CA 1
ATOM 868 C C . GLY A 1 113 ? -3.730 12.668 -2.689 1.00 92.44 113 GLY A C 1
ATOM 869 O O . GLY A 1 113 ? -4.906 12.521 -3.025 1.00 92.44 113 GLY A O 1
ATOM 870 N N . TRP A 1 114 ? -2.795 11.758 -2.949 1.00 92.56 114 TRP A N 1
ATOM 871 C CA . TRP A 1 114 ? -3.073 10.428 -3.490 1.00 92.56 114 TRP A CA 1
ATOM 872 C C . TRP A 1 114 ? -2.957 9.402 -2.378 1.00 92.56 114 TRP A C 1
ATOM 874 O O . TRP A 1 114 ? -1.871 9.224 -1.853 1.00 92.56 114 TRP A O 1
ATOM 884 N N . SER A 1 115 ? -4.004 8.647 -2.037 1.00 96.38 115 SER A N 1
ATOM 885 C CA . SER A 1 115 ? -3.798 7.596 -1.026 1.00 96.38 115 SER A CA 1
ATOM 886 C C . SER A 1 115 ? -2.814 6.526 -1.525 1.00 96.38 115 SER A C 1
ATOM 888 O O . SER A 1 115 ? -1.988 6.057 -0.745 1.00 96.38 115 SER A O 1
ATOM 890 N N . VAL A 1 116 ? -2.888 6.136 -2.798 1.00 97.31 116 VAL A N 1
ATOM 891 C CA . VAL A 1 116 ? -1.962 5.192 -3.433 1.00 97.31 116 VAL A CA 1
ATOM 892 C C . VAL A 1 116 ? -1.439 5.783 -4.737 1.00 97.31 116 VAL A C 1
ATOM 894 O O . VAL A 1 116 ? -2.227 6.142 -5.612 1.00 97.31 116 VAL A O 1
ATOM 897 N N . ALA A 1 117 ? -0.117 5.814 -4.883 1.00 95.38 117 ALA A N 1
ATOM 898 C CA . ALA A 1 117 ? 0.580 6.154 -6.117 1.00 95.38 117 ALA A CA 1
ATOM 899 C C . ALA A 1 117 ? 1.189 4.889 -6.738 1.00 95.38 117 ALA A C 1
ATOM 901 O O . ALA A 1 117 ? 2.141 4.323 -6.208 1.00 95.38 117 ALA A O 1
ATOM 902 N N . ALA A 1 118 ? 0.623 4.429 -7.847 1.00 95.50 118 ALA A N 1
ATOM 903 C CA . ALA A 1 118 ? 1.008 3.224 -8.570 1.00 95.50 118 ALA A CA 1
ATOM 904 C C . ALA A 1 118 ? 1.803 3.600 -9.840 1.00 95.50 118 ALA A C 1
ATOM 906 O O . ALA A 1 118 ? 1.249 3.626 -10.941 1.00 95.50 118 ALA A O 1
ATOM 907 N N . TYR A 1 119 ? 3.088 3.934 -9.658 1.00 92.19 119 TYR A N 1
ATOM 908 C CA . TYR A 1 119 ? 4.034 4.440 -10.670 1.00 92.19 119 TYR A CA 1
ATOM 909 C C . TYR A 1 119 ? 5.155 3.432 -10.968 1.00 92.19 119 TYR A C 1
ATOM 911 O O . TYR A 1 119 ? 6.352 3.729 -10.875 1.00 92.19 119 TYR A O 1
ATOM 919 N N . ASP A 1 120 ? 4.764 2.207 -11.306 1.00 90.31 120 ASP A N 1
ATOM 920 C CA . ASP A 1 120 ? 5.689 1.122 -11.628 1.00 90.31 120 ASP A CA 1
ATOM 921 C C . ASP A 1 120 ? 5.397 0.534 -13.024 1.00 90.31 120 ASP A C 1
ATOM 923 O O . ASP A 1 120 ? 4.442 0.919 -13.707 1.00 90.31 120 ASP A O 1
ATOM 927 N N . SER A 1 121 ? 6.262 -0.360 -13.495 1.00 89.00 121 SER A N 1
ATOM 928 C CA . SER A 1 121 ? 6.204 -0.936 -14.839 1.00 89.00 121 SER A CA 1
ATOM 929 C C . SER A 1 121 ? 5.064 -1.950 -15.001 1.00 89.00 121 SER A C 1
ATOM 931 O O . SER A 1 121 ? 4.611 -2.560 -14.031 1.00 89.00 121 SER A O 1
ATOM 933 N N . LYS A 1 122 ? 4.648 -2.211 -16.248 1.00 90.50 122 LYS A N 1
ATOM 934 C CA . LYS A 1 122 ? 3.640 -3.234 -16.612 1.00 90.50 122 LYS A CA 1
ATOM 935 C C . LYS A 1 122 ? 3.861 -4.635 -16.046 1.00 90.50 122 LYS A C 1
ATOM 937 O O . LYS A 1 122 ? 2.923 -5.425 -16.001 1.00 90.50 122 LYS A O 1
ATOM 942 N N . GLU A 1 123 ? 5.096 -4.979 -15.695 1.00 91.00 123 GLU A N 1
ATOM 943 C CA . GLU A 1 123 ? 5.448 -6.304 -15.171 1.00 91.00 123 GLU A CA 1
ATOM 944 C C . GLU A 1 123 ? 5.126 -6.442 -13.679 1.00 91.00 123 GLU A C 1
ATOM 946 O O . GLU A 1 123 ? 5.209 -7.537 -13.124 1.00 91.00 123 GLU A O 1
ATOM 951 N N . THR A 1 124 ? 4.749 -5.338 -13.036 1.00 93.94 124 THR A N 1
ATOM 952 C CA . THR A 1 124 ? 4.467 -5.273 -11.606 1.00 93.94 124 THR A CA 1
ATOM 953 C C . THR A 1 124 ? 2.972 -5.339 -11.318 1.00 93.94 124 THR A C 1
ATOM 955 O O . THR A 1 124 ? 2.122 -4.913 -12.107 1.00 93.94 124 THR A O 1
ATOM 958 N N . THR A 1 125 ? 2.637 -5.922 -10.172 1.00 97.12 125 THR A N 1
ATOM 959 C CA . THR A 1 125 ? 1.273 -6.110 -9.691 1.00 97.12 125 THR A CA 1
ATOM 960 C C . THR A 1 125 ? 1.184 -5.733 -8.220 1.00 97.12 125 THR A C 1
ATOM 962 O O . THR A 1 125 ? 1.787 -6.403 -7.384 1.00 97.12 125 THR A O 1
ATOM 965 N N . ALA A 1 126 ? 0.352 -4.744 -7.898 1.00 97.81 126 ALA A N 1
ATOM 966 C CA . ALA A 1 126 ? -0.111 -4.502 -6.536 1.00 97.81 126 ALA A CA 1
ATOM 967 C C . ALA A 1 126 ? -1.489 -5.133 -6.328 1.00 97.81 126 ALA A C 1
ATOM 969 O O . ALA A 1 126 ? -2.423 -4.900 -7.097 1.00 97.81 126 ALA A O 1
ATOM 970 N N . GLU A 1 127 ? -1.625 -5.928 -5.278 1.00 98.56 127 GLU A N 1
ATOM 971 C CA . GLU A 1 127 ? -2.878 -6.540 -4.865 1.00 98.56 127 GLU A CA 1
ATOM 972 C C . GLU A 1 127 ? -3.303 -5.990 -3.505 1.00 98.56 127 GLU A C 1
ATOM 974 O O . GLU A 1 127 ? -2.552 -6.039 -2.537 1.00 98.56 127 GLU A O 1
ATOM 979 N N . PHE A 1 128 ? -4.526 -5.478 -3.440 1.00 98.69 128 PHE A N 1
ATOM 980 C CA . PHE A 1 128 ? -5.170 -5.019 -2.221 1.00 98.69 128 PHE A CA 1
ATOM 981 C C . PHE A 1 128 ? -6.319 -5.969 -1.904 1.00 98.69 128 PHE A C 1
ATOM 983 O O . PHE A 1 128 ? -7.226 -6.148 -2.722 1.00 98.69 128 PHE A O 1
ATOM 990 N N . VAL A 1 129 ? -6.272 -6.588 -0.729 1.00 98.75 129 VAL A N 1
ATOM 991 C CA . VAL A 1 129 ? -7.262 -7.573 -0.284 1.00 98.75 129 VAL A CA 1
ATOM 992 C C . VAL A 1 129 ? -7.880 -7.091 1.020 1.00 98.75 129 VAL A C 1
ATOM 994 O O . VAL A 1 129 ? -7.163 -6.843 1.982 1.00 98.75 129 VAL A O 1
ATOM 997 N N . ASP A 1 130 ? -9.202 -6.946 1.061 1.00 98.50 130 ASP A N 1
ATOM 998 C CA . ASP A 1 130 ? -9.917 -6.467 2.254 1.00 98.50 130 ASP A CA 1
ATOM 999 C C . ASP A 1 130 ? -9.373 -5.113 2.768 1.00 98.50 130 ASP A C 1
ATOM 1001 O O . ASP A 1 130 ? -9.186 -4.873 3.958 1.00 98.50 130 ASP A O 1
ATOM 1005 N N . CYS A 1 131 ? -9.014 -4.232 1.828 1.00 98.75 131 CYS A N 1
ATOM 1006 C CA . CYS A 1 131 ? -8.558 -2.875 2.124 1.00 98.75 131 CYS A CA 1
ATOM 1007 C C . CYS A 1 131 ? -9.705 -1.869 2.020 1.00 98.75 131 CYS A C 1
ATOM 1009 O O . CYS A 1 131 ? -10.537 -1.944 1.108 1.00 98.75 131 CYS A O 1
ATOM 1011 N N . HIS A 1 132 ? -9.705 -0.872 2.902 1.00 98.62 132 HIS A N 1
ATOM 1012 C CA . HIS A 1 132 ? -10.771 0.126 2.961 1.00 98.62 132 HIS A CA 1
ATOM 1013 C C . HIS A 1 132 ? -10.218 1.540 2.861 1.00 98.62 132 HIS A C 1
ATOM 1015 O O . HIS A 1 132 ? -9.367 1.927 3.651 1.00 98.62 132 HIS A O 1
ATOM 1021 N N . TRP A 1 133 ? -10.749 2.334 1.938 1.00 98.44 133 TRP A N 1
ATOM 1022 C CA . TRP A 1 133 ? -10.461 3.758 1.818 1.00 98.44 133 TRP A CA 1
ATOM 1023 C C . TRP A 1 133 ? -11.614 4.554 2.403 1.00 98.44 133 TRP A C 1
ATOM 1025 O O . TRP A 1 133 ? -12.757 4.382 1.977 1.00 98.44 133 TRP A O 1
ATOM 1035 N N . LYS A 1 134 ? -11.319 5.416 3.377 1.00 98.06 134 LYS A N 1
ATOM 1036 C CA . LYS A 1 134 ? -12.321 6.216 4.083 1.00 98.06 134 LYS A CA 1
ATOM 1037 C C . LYS A 1 134 ? -11.952 7.689 4.103 1.00 98.06 134 LYS A C 1
ATOM 1039 O O . LYS A 1 134 ? -10.795 8.023 4.327 1.00 98.06 134 LYS A O 1
ATOM 1044 N N . ASN A 1 135 ? -12.931 8.574 3.943 1.00 96.81 135 ASN A N 1
ATOM 1045 C CA . ASN A 1 135 ? -12.750 10.016 4.165 1.00 96.81 135 ASN A CA 1
ATOM 1046 C C . ASN A 1 135 ? -11.531 10.584 3.411 1.00 96.81 135 ASN A C 1
ATOM 1048 O O . ASN A 1 135 ? -10.716 11.306 3.985 1.00 96.81 135 ASN A O 1
ATOM 1052 N N . ILE A 1 136 ? -11.347 10.180 2.154 1.00 95.19 136 ILE A N 1
ATOM 1053 C CA . ILE A 1 136 ? -10.262 10.689 1.312 1.00 95.19 136 ILE A CA 1
ATOM 1054 C C . ILE A 1 136 ? -10.755 11.993 0.697 1.00 95.19 136 ILE A C 1
ATOM 1056 O O . ILE A 1 136 ? -11.792 11.986 0.039 1.00 95.19 136 ILE A O 1
ATOM 1060 N N . THR A 1 137 ? -10.027 13.085 0.929 1.00 93.81 137 THR A N 1
ATOM 1061 C CA . THR A 1 137 ? -10.385 14.436 0.456 1.00 93.81 137 THR A CA 1
ATOM 1062 C C . THR A 1 137 ? -9.394 14.985 -0.572 1.00 93.81 137 THR A C 1
ATOM 1064 O O . THR A 1 137 ? -9.485 16.147 -0.962 1.00 93.81 137 THR A O 1
ATOM 1067 N N . GLY A 1 138 ? -8.386 14.187 -0.933 1.00 90.19 138 GLY A N 1
ATOM 1068 C CA . GLY A 1 138 ? -7.350 14.550 -1.891 1.00 90.19 138 GLY A CA 1
ATOM 1069 C C . GLY A 1 138 ? -7.783 14.443 -3.353 1.00 90.19 138 GLY A C 1
ATOM 1070 O O . GLY A 1 138 ? -8.951 14.587 -3.696 1.00 90.19 138 GLY A O 1
ATOM 1071 N N . GLN A 1 139 ? -6.818 14.187 -4.235 1.00 90.62 139 GLN A N 1
ATOM 1072 C CA . GLN A 1 139 ? -7.025 14.128 -5.685 1.00 90.62 139 GLN A CA 1
ATOM 1073 C C . GLN A 1 139 ? -7.611 12.787 -6.152 1.00 90.62 139 GLN A C 1
ATOM 1075 O O . GLN A 1 139 ? -8.476 12.754 -7.024 1.00 90.62 139 GLN A O 1
ATOM 1080 N N . THR A 1 140 ? -7.138 11.667 -5.597 1.00 93.50 140 THR A N 1
ATOM 1081 C CA . THR A 1 140 ? -7.697 10.331 -5.869 1.00 93.50 140 THR A CA 1
ATOM 1082 C C . THR A 1 140 ? -7.300 9.339 -4.777 1.00 93.50 140 THR A C 1
ATOM 1084 O O . THR A 1 140 ? -6.270 9.501 -4.118 1.00 93.50 140 THR A O 1
ATOM 1087 N N . ALA A 1 141 ? -8.098 8.290 -4.562 1.00 96.31 141 ALA A N 1
ATOM 1088 C CA . ALA A 1 141 ? -7.697 7.229 -3.643 1.00 96.31 141 ALA A CA 1
ATOM 1089 C C . ALA A 1 141 ? -6.588 6.356 -4.253 1.00 96.31 141 ALA A C 1
ATOM 1091 O O . ALA A 1 141 ? -5.662 5.967 -3.545 1.00 96.31 141 ALA A O 1
ATOM 1092 N N . ILE A 1 142 ? -6.641 6.074 -5.557 1.00 97.25 142 ILE A N 1
ATOM 1093 C CA . ILE A 1 142 ? -5.624 5.265 -6.239 1.00 97.25 142 ILE A CA 1
ATOM 1094 C C . ILE A 1 142 ? -5.319 5.876 -7.605 1.00 97.25 142 ILE A C 1
ATOM 1096 O O . ILE A 1 142 ? -6.196 5.946 -8.464 1.00 97.25 142 ILE A O 1
ATOM 1100 N N . GLN A 1 143 ? -4.063 6.261 -7.820 1.00 95.38 143 GLN A N 1
ATOM 1101 C CA . GLN A 1 143 ? -3.560 6.772 -9.091 1.00 95.38 143 GLN A CA 1
ATOM 1102 C C . GLN A 1 143 ? -2.642 5.739 -9.748 1.00 95.38 143 GLN A C 1
ATOM 1104 O O . GLN A 1 143 ? -1.602 5.417 -9.189 1.00 95.38 143 GLN A O 1
ATOM 1109 N N . ILE A 1 144 ? -2.991 5.259 -10.943 1.00 94.50 144 ILE A N 1
ATOM 1110 C CA . ILE A 1 144 ? -2.198 4.307 -11.737 1.00 94.50 144 ILE A CA 1
ATOM 1111 C C . ILE A 1 144 ? -1.709 5.017 -12.999 1.00 94.50 144 ILE A C 1
ATOM 1113 O O . ILE A 1 144 ? -2.524 5.428 -13.832 1.00 94.50 144 ILE A O 1
ATOM 1117 N N . VAL A 1 145 ? -0.394 5.208 -13.123 1.00 88.81 145 VAL A N 1
ATOM 1118 C CA . VAL A 1 145 ? 0.236 5.933 -14.243 1.00 88.81 145 VAL A CA 1
ATOM 1119 C C . VAL A 1 145 ? 1.569 5.282 -14.592 1.00 88.81 145 VAL A C 1
ATOM 1121 O O . VAL A 1 145 ? 2.250 4.736 -13.730 1.00 88.81 145 VAL A O 1
ATOM 1124 N N . GLU A 1 146 ? 1.946 5.348 -15.863 1.00 80.25 146 GLU A N 1
ATOM 1125 C CA . GLU A 1 146 ? 3.282 4.980 -16.329 1.00 80.25 146 GLU A CA 1
ATOM 1126 C C . GLU A 1 146 ? 4.373 5.896 -15.732 1.00 80.25 146 GLU A C 1
ATOM 1128 O O . GLU A 1 146 ? 4.204 7.116 -15.670 1.00 80.25 146 GLU A O 1
ATOM 1133 N N . LYS A 1 147 ? 5.519 5.310 -15.350 1.00 69.12 147 LYS A N 1
ATOM 1134 C CA . LYS A 1 147 ? 6.696 6.010 -14.792 1.00 69.12 147 LYS A CA 1
ATOM 1135 C C . LYS A 1 147 ? 7.172 7.182 -15.662 1.00 69.12 147 LYS A C 1
ATOM 1137 O O . LYS A 1 147 ? 7.546 8.226 -15.134 1.00 69.12 147 LYS A O 1
ATOM 1142 N N . ASP A 1 148 ? 7.161 6.998 -16.981 1.00 66.06 148 ASP A N 1
ATOM 1143 C CA . ASP A 1 148 ? 7.806 7.905 -17.936 1.00 66.06 148 ASP A CA 1
ATOM 1144 C C . ASP A 1 148 ? 6.879 9.005 -18.462 1.00 66.06 148 ASP A C 1
ATOM 1146 O O . ASP A 1 148 ? 7.288 9.832 -19.282 1.00 66.06 148 ASP A O 1
ATOM 1150 N N . ARG A 1 149 ? 5.635 9.082 -17.968 1.00 56.59 149 ARG A N 1
ATOM 1151 C CA . ARG A 1 149 ? 4.830 10.279 -18.198 1.00 56.59 149 ARG A CA 1
ATOM 1152 C C . ARG A 1 149 ? 5.386 11.397 -17.324 1.00 56.59 149 ARG A C 1
ATOM 1154 O O . ARG A 1 149 ? 5.315 11.281 -16.100 1.00 56.59 149 ARG A O 1
ATOM 1161 N N . PRO A 1 150 ? 5.909 12.497 -17.903 1.00 50.84 150 PRO A N 1
ATOM 1162 C CA . PRO A 1 150 ? 6.250 13.654 -17.098 1.00 50.84 150 PRO A CA 1
ATOM 1163 C C . PRO A 1 150 ? 4.987 14.057 -16.343 1.00 50.84 150 PRO A C 1
ATOM 1165 O O . PRO A 1 150 ? 3.975 14.391 -16.966 1.00 50.84 150 PRO A O 1
ATOM 1168 N N . ILE A 1 151 ? 5.034 13.990 -15.008 1.00 50.31 151 ILE A N 1
ATOM 1169 C CA . ILE A 1 151 ? 3.998 14.576 -14.161 1.00 50.31 151 ILE A CA 1
ATOM 1170 C C . ILE A 1 151 ? 3.939 16.026 -14.614 1.00 50.31 151 ILE A C 1
ATOM 1172 O O . ILE A 1 151 ? 4.914 16.763 -14.442 1.00 50.31 151 ILE A O 1
ATOM 1176 N N . MET A 1 152 ? 2.861 16.406 -15.302 1.00 45.22 152 MET A N 1
ATOM 1177 C CA . MET A 1 152 ? 2.712 17.758 -15.815 1.00 45.22 152 MET A CA 1
ATOM 1178 C C . MET A 1 152 ? 2.636 18.693 -14.612 1.00 45.22 152 MET A C 1
ATOM 1180 O O . MET A 1 152 ? 1.572 18.938 -14.056 1.00 45.22 152 MET A O 1
ATOM 1184 N N . SER A 1 153 ? 3.797 19.192 -14.193 1.00 43.28 153 SER A N 1
ATOM 1185 C CA . SER A 1 153 ? 3.924 20.316 -13.285 1.00 43.28 153 SER A CA 1
ATOM 1186 C C . SER A 1 153 ? 3.113 21.450 -13.897 1.00 43.28 153 SER A C 1
ATOM 1188 O O . SER A 1 153 ? 3.418 21.920 -14.997 1.00 43.28 153 SER A O 1
ATOM 1190 N N . SER A 1 154 ? 2.055 21.865 -13.202 1.00 46.28 154 SER A N 1
ATOM 1191 C CA . SER A 1 154 ? 1.043 22.816 -13.674 1.00 46.28 154 SER A CA 1
ATOM 1192 C C . SER A 1 154 ? 1.586 24.213 -14.018 1.00 46.28 154 SER A C 1
ATOM 1194 O O . SER A 1 154 ? 0.814 25.083 -14.404 1.00 46.28 154 SER A O 1
ATOM 1196 N N . ASN A 1 155 ? 2.903 24.438 -13.919 1.00 44.50 155 ASN A N 1
ATOM 1197 C CA . ASN A 1 155 ? 3.556 25.733 -14.107 1.00 44.50 155 ASN A CA 1
ATOM 1198 C C . ASN A 1 155 ? 4.572 25.796 -15.265 1.00 44.50 155 ASN A C 1
ATOM 1200 O O . ASN A 1 155 ? 5.273 26.802 -15.384 1.00 44.50 155 ASN A O 1
ATOM 1204 N N . GLN A 1 156 ? 4.687 24.784 -16.134 1.00 40.88 156 GLN A N 1
ATOM 1205 C CA . GLN A 1 156 ? 5.624 24.853 -17.267 1.00 40.88 156 GLN A CA 1
ATOM 1206 C C . GLN A 1 156 ? 4.954 25.194 -18.606 1.00 40.88 156 GLN A C 1
ATOM 1208 O O . GLN A 1 156 ? 4.583 24.330 -19.398 1.00 40.88 156 GLN A O 1
ATOM 1213 N N . THR A 1 157 ? 4.896 26.492 -18.908 1.00 46.22 157 THR A N 1
ATOM 1214 C CA . THR A 1 157 ? 4.635 27.026 -20.253 1.00 46.22 157 THR A CA 1
ATOM 1215 C C . THR A 1 157 ? 5.889 26.857 -21.121 1.00 46.22 157 THR A C 1
ATOM 1217 O O . THR A 1 157 ? 6.668 27.791 -21.295 1.00 46.22 157 THR A O 1
ATOM 1220 N N . VAL A 1 158 ? 6.145 25.652 -21.638 1.00 47.50 158 VAL A N 1
ATOM 1221 C CA . VAL A 1 158 ? 7.301 25.415 -22.522 1.00 47.50 158 VAL A CA 1
ATOM 1222 C C . VAL A 1 158 ? 6.944 25.782 -23.964 1.00 47.50 158 VAL A C 1
ATOM 1224 O O . VAL A 1 158 ? 6.061 25.186 -24.581 1.00 47.50 158 VAL A O 1
ATOM 1227 N N . ALA A 1 159 ? 7.660 26.763 -24.518 1.00 49.50 159 ALA A N 1
ATOM 1228 C CA . ALA A 1 159 ? 7.626 27.104 -25.935 1.00 49.50 159 ALA A CA 1
ATOM 1229 C C . ALA A 1 159 ? 8.137 25.913 -26.772 1.00 49.50 159 ALA A C 1
ATOM 1231 O O . ALA A 1 159 ? 9.325 25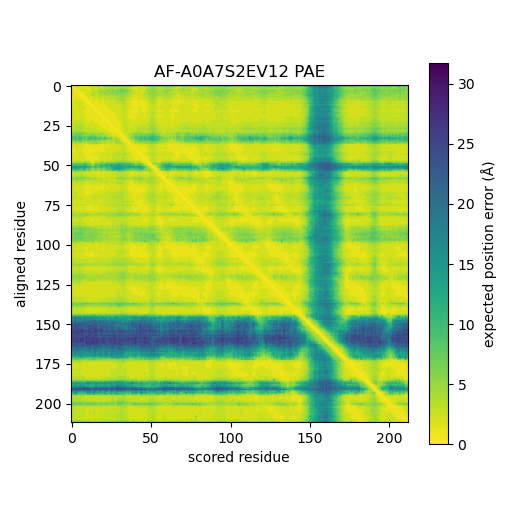.592 -26.762 1.00 49.50 159 ALA A O 1
ATOM 1232 N N . ARG A 1 160 ? 7.227 25.235 -27.481 1.00 48.88 160 ARG A N 1
ATOM 1233 C CA . ARG A 1 160 ? 7.534 24.102 -28.370 1.00 48.88 160 ARG A CA 1
ATOM 1234 C C . ARG A 1 160 ? 8.401 24.554 -29.554 1.00 48.88 160 ARG A C 1
ATOM 1236 O O . ARG A 1 160 ? 7.900 25.216 -30.460 1.00 48.88 160 ARG A O 1
ATOM 1243 N N . SER A 1 161 ? 9.662 24.124 -29.587 1.00 46.97 161 SER A N 1
ATOM 1244 C CA . SER A 1 161 ? 10.447 24.036 -30.825 1.00 46.97 161 SER A CA 1
ATOM 1245 C C . SER A 1 161 ? 10.106 22.717 -31.526 1.00 46.97 161 SER A C 1
ATOM 1247 O O . SER A 1 161 ? 10.221 21.647 -30.931 1.00 46.97 161 SER A O 1
ATOM 1249 N N . GLN A 1 162 ? 9.611 22.796 -32.761 1.00 54.97 162 GLN A N 1
ATOM 1250 C CA . GLN A 1 162 ? 9.160 21.660 -33.567 1.00 54.97 162 GLN A CA 1
ATOM 1251 C C . GLN A 1 162 ? 10.338 21.007 -34.304 1.00 54.97 162 GLN A C 1
ATOM 1253 O O . GLN A 1 162 ? 10.619 21.388 -35.433 1.00 54.97 162 GLN A O 1
ATOM 1258 N N . THR A 1 163 ? 10.997 20.002 -33.728 1.00 52.19 163 THR A N 1
ATOM 1259 C CA . THR A 1 163 ? 11.810 19.044 -34.507 1.00 52.19 163 THR A CA 1
ATOM 1260 C C . THR A 1 163 ? 11.997 17.744 -33.726 1.00 52.19 163 THR A C 1
ATOM 1262 O O . THR A 1 163 ? 12.385 17.800 -32.566 1.00 52.19 163 THR A O 1
ATOM 1265 N N . ALA A 1 164 ? 11.783 16.618 -34.419 1.00 46.19 164 ALA A N 1
ATOM 1266 C CA . ALA A 1 164 ? 11.819 15.212 -33.986 1.00 46.19 164 ALA A CA 1
ATOM 1267 C C . ALA A 1 164 ? 10.512 14.668 -33.373 1.00 46.19 164 ALA A C 1
ATOM 1269 O O . ALA A 1 164 ? 10.180 14.885 -32.212 1.00 46.19 164 ALA A O 1
ATOM 1270 N N . THR A 1 165 ? 9.765 13.935 -34.203 1.00 48.84 165 THR A N 1
ATOM 1271 C CA . THR A 1 165 ? 8.662 13.056 -33.804 1.00 48.84 165 THR A CA 1
ATOM 1272 C C . THR A 1 165 ? 9.270 11.707 -33.426 1.00 48.84 165 THR A C 1
ATOM 1274 O O . THR A 1 165 ? 9.367 10.815 -34.263 1.00 48.84 165 THR A O 1
ATOM 1277 N N . GLU A 1 166 ? 9.767 11.578 -32.199 1.00 55.66 166 GLU A N 1
ATOM 1278 C CA . GLU A 1 166 ? 10.032 10.252 -31.640 1.00 55.66 166 GLU A CA 1
ATOM 1279 C C . GLU A 1 166 ? 8.675 9.583 -31.387 1.00 55.66 166 GLU A C 1
ATOM 1281 O O . GLU A 1 166 ? 7.808 10.154 -30.719 1.00 55.66 166 GLU A O 1
ATOM 1286 N N . GLU A 1 167 ? 8.451 8.405 -31.976 1.00 49.84 167 GLU A N 1
ATOM 1287 C CA . GLU A 1 167 ? 7.343 7.540 -31.577 1.00 49.84 167 GLU A CA 1
ATOM 1288 C C . GLU A 1 167 ? 7.576 7.147 -30.117 1.00 49.84 167 GLU A C 1
ATOM 1290 O O . GLU A 1 167 ? 8.370 6.260 -29.813 1.00 49.84 167 GLU A O 1
ATOM 1295 N N . LEU A 1 168 ? 6.902 7.843 -29.204 1.00 55.00 168 LEU A N 1
ATOM 1296 C CA . LEU A 1 168 ? 6.817 7.445 -27.808 1.00 55.00 168 LEU A CA 1
ATOM 1297 C C . LEU A 1 168 ? 6.052 6.118 -27.756 1.00 55.00 168 LEU A C 1
ATOM 1299 O O . LEU A 1 168 ? 4.822 6.087 -27.803 1.00 55.00 168 LEU A O 1
ATOM 1303 N N . THR A 1 169 ? 6.777 5.003 -27.701 1.00 55.16 169 THR A N 1
ATOM 1304 C CA . THR A 1 169 ? 6.208 3.710 -27.317 1.00 55.16 169 THR A CA 1
ATOM 1305 C C . THR A 1 169 ? 5.829 3.776 -25.845 1.00 55.16 169 THR A C 1
ATOM 1307 O O . THR A 1 169 ? 6.663 3.521 -24.983 1.00 55.16 169 THR A O 1
ATOM 1310 N N . TYR A 1 170 ? 4.573 4.129 -25.577 1.00 58.06 170 TYR A N 1
ATOM 1311 C CA . TYR A 1 170 ? 3.978 4.053 -24.246 1.00 58.06 170 TYR A CA 1
ATOM 1312 C C . TYR A 1 170 ? 3.984 2.596 -23.774 1.00 58.06 170 TYR A C 1
ATOM 1314 O O . TYR A 1 170 ? 3.394 1.717 -24.417 1.00 58.06 170 TYR A O 1
ATOM 1322 N N . LEU A 1 171 ? 4.675 2.320 -22.673 1.00 64.25 171 LEU A N 1
ATOM 1323 C CA . LEU A 1 171 ? 4.590 1.044 -21.986 1.00 64.25 171 LEU A CA 1
ATOM 1324 C C . LEU A 1 171 ? 3.408 1.111 -21.012 1.00 64.25 171 LEU A C 1
ATOM 1326 O O . LEU A 1 171 ? 3.227 2.115 -20.330 1.00 64.25 171 LEU A O 1
ATOM 1330 N N . PRO A 1 172 ? 2.579 0.059 -20.907 1.00 77.25 172 PRO A N 1
ATOM 1331 C CA . PRO A 1 172 ? 1.519 0.070 -19.912 1.00 77.25 172 PRO A CA 1
ATOM 1332 C C . PRO A 1 172 ? 2.088 0.289 -18.499 1.00 77.25 172 PRO A C 1
ATOM 1334 O O . PRO A 1 172 ? 3.189 -0.158 -18.166 1.00 77.25 172 PRO A O 1
ATOM 1337 N N . GLY A 1 173 ? 1.326 0.990 -17.670 1.00 87.12 173 GLY A N 1
ATOM 1338 C CA . GLY A 1 173 ? 1.564 1.083 -16.238 1.00 87.12 173 GLY A CA 1
ATOM 1339 C C . GLY A 1 173 ? 1.303 -0.252 -15.540 1.00 87.12 173 GLY A C 1
ATOM 1340 O O . GLY A 1 173 ? 0.834 -1.227 -16.135 1.00 87.12 173 GLY A O 1
ATOM 1341 N N . MET A 1 174 ? 1.606 -0.294 -14.248 1.00 94.50 174 MET A N 1
ATOM 1342 C CA . MET A 1 174 ? 1.431 -1.484 -13.418 1.00 94.50 174 MET A CA 1
ATOM 1343 C C . MET A 1 174 ? -0.009 -2.015 -13.346 1.00 94.50 174 MET A C 1
ATOM 1345 O O . MET A 1 174 ? -0.992 -1.324 -13.631 1.00 94.50 174 MET A O 1
ATOM 1349 N N . THR A 1 175 ? -0.138 -3.268 -12.909 1.00 96.56 175 THR A N 1
ATOM 1350 C CA . THR A 1 175 ? -1.433 -3.882 -12.603 1.00 96.56 175 THR A CA 1
ATOM 1351 C C . THR A 1 175 ? -1.828 -3.605 -11.152 1.00 96.56 175 THR A C 1
ATOM 1353 O O . THR A 1 175 ? -1.058 -3.875 -10.234 1.00 96.56 175 THR A O 1
ATOM 1356 N N . VAL A 1 176 ? -3.054 -3.140 -10.920 1.00 97.69 176 VAL A N 1
ATOM 1357 C CA . VAL A 1 176 ? -3.670 -3.041 -9.591 1.00 97.69 176 VAL A CA 1
ATOM 1358 C C . VAL A 1 176 ? -4.866 -3.985 -9.508 1.00 97.69 176 VAL A C 1
ATOM 1360 O O . VAL A 1 176 ? -5.748 -3.992 -10.372 1.00 97.69 176 VAL A O 1
ATOM 1363 N N . LYS A 1 177 ? -4.908 -4.800 -8.455 1.00 98.50 177 LYS A N 1
ATOM 1364 C CA . LYS A 1 177 ? -6.003 -5.731 -8.168 1.00 98.50 177 LYS A CA 1
ATOM 1365 C C . LYS A 1 177 ? -6.652 -5.365 -6.844 1.00 98.50 177 LYS A C 1
ATOM 1367 O O . LYS A 1 177 ? -5.957 -5.259 -5.842 1.00 98.50 177 LYS A O 1
ATOM 1372 N N . LEU A 1 178 ? -7.970 -5.200 -6.840 1.00 98.56 178 LEU A N 1
ATOM 1373 C CA . LEU A 1 178 ? -8.761 -4.903 -5.648 1.00 98.56 178 LEU A CA 1
ATOM 1374 C C . LEU A 1 178 ? -9.711 -6.070 -5.375 1.00 98.56 178 LEU A C 1
ATOM 1376 O O . LEU A 1 178 ? -10.513 -6.413 -6.246 1.00 98.56 178 LEU A O 1
ATOM 1380 N N . LYS A 1 179 ? -9.644 -6.669 -4.183 1.00 98.62 179 LYS A N 1
ATOM 1381 C CA . LYS A 1 179 ? -10.481 -7.812 -3.790 1.00 98.62 179 LYS A CA 1
ATOM 1382 C C . LYS A 1 179 ? -11.140 -7.576 -2.441 1.00 98.62 179 LYS A C 1
ATOM 1384 O O . LYS A 1 179 ? -10.452 -7.450 -1.436 1.00 98.62 179 LYS A O 1
ATOM 1389 N N . GLY A 1 180 ? -12.470 -7.523 -2.411 1.00 98.31 180 GLY A N 1
ATOM 1390 C CA . GLY A 1 180 ? -13.224 -7.261 -1.177 1.00 98.31 180 GLY A CA 1
ATOM 1391 C C . GLY A 1 180 ? -13.004 -5.855 -0.609 1.00 98.31 180 GLY A C 1
ATOM 1392 O O . GLY A 1 180 ? -13.278 -5.611 0.558 1.00 98.31 180 GLY A O 1
ATOM 1393 N N . CYS A 1 181 ? -12.482 -4.927 -1.414 1.00 98.62 181 CYS A N 1
ATOM 1394 C CA . CYS A 1 181 ? -12.184 -3.573 -0.968 1.00 98.62 181 CYS A CA 1
ATOM 1395 C C . CYS A 1 181 ? -13.440 -2.701 -0.866 1.00 98.62 181 CYS A C 1
ATOM 1397 O O . CYS A 1 181 ? -14.441 -2.940 -1.546 1.00 98.62 181 CYS A O 1
ATOM 1399 N N . SER A 1 182 ? -13.365 -1.618 -0.092 1.00 98.38 182 SER A N 1
ATOM 1400 C CA . SER A 1 182 ? -14.413 -0.594 -0.106 1.00 98.38 182 SER A CA 1
ATOM 1401 C C . SER A 1 182 ? -13.879 0.829 -0.125 1.00 98.38 182 SER A C 1
ATOM 1403 O O . SER A 1 182 ? -12.868 1.122 0.505 1.00 98.38 182 SER A O 1
ATOM 1405 N N . PHE A 1 183 ? -14.631 1.720 -0.755 1.00 98.25 183 PHE A N 1
ATOM 1406 C CA . PHE A 1 183 ? -14.416 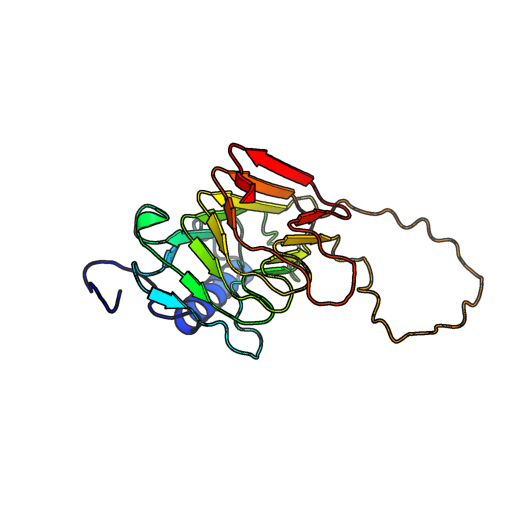3.162 -0.751 1.00 98.25 183 PHE A CA 1
ATOM 1407 C C . PHE A 1 183 ? -15.621 3.817 -0.079 1.00 98.25 183 PHE A C 1
ATOM 1409 O O . PHE A 1 183 ? -16.744 3.559 -0.496 1.00 98.25 183 PHE A O 1
ATOM 1416 N N . GLU A 1 184 ? -15.400 4.600 0.973 1.00 97.69 184 GLU A N 1
ATOM 1417 C CA . GLU A 1 184 ? -16.442 5.260 1.768 1.00 97.69 184 GLU A CA 1
ATOM 1418 C C . GLU A 1 184 ? -16.085 6.737 1.960 1.00 97.69 184 GLU A C 1
ATOM 1420 O O . GLU A 1 184 ? -15.003 7.055 2.456 1.00 97.69 184 GLU A O 1
ATOM 1425 N N . ASN A 1 185 ? -16.987 7.651 1.600 1.00 95.0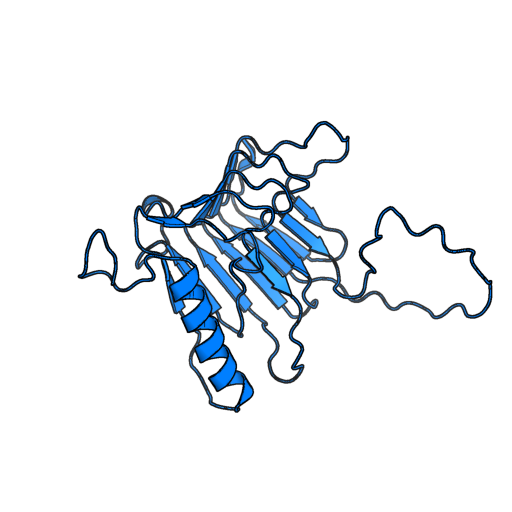6 185 ASN A N 1
ATOM 1426 C CA . ASN A 1 185 ? -16.755 9.097 1.726 1.00 95.06 185 ASN A CA 1
ATOM 1427 C C . ASN A 1 185 ? -15.459 9.563 1.031 1.00 95.06 185 ASN A C 1
ATOM 1429 O O . ASN A 1 185 ? -14.599 10.213 1.630 1.00 95.06 185 ASN A O 1
ATOM 1433 N N . VAL A 1 186 ? -15.295 9.178 -0.229 1.00 91.56 186 VAL A N 1
ATOM 1434 C CA . VAL A 1 186 ? -14.116 9.476 -1.047 1.00 91.56 186 VAL A CA 1
ATOM 1435 C C . VAL A 1 186 ? -14.522 10.589 -2.015 1.00 91.56 186 VAL A C 1
ATOM 1437 O O . VAL A 1 186 ? -15.269 10.333 -2.958 1.00 91.56 186 VAL A O 1
ATOM 1440 N N . TRP A 1 187 ? -14.096 11.825 -1.742 1.00 87.56 187 TRP A N 1
ATOM 1441 C CA . TRP A 1 187 ? -14.545 13.036 -2.441 1.00 87.56 187 TRP A CA 1
ATOM 1442 C C . TRP A 1 187 ? -13.359 13.914 -2.841 1.00 87.56 187 TRP A C 1
ATOM 1444 O O . TRP A 1 187 ? -12.359 13.974 -2.130 1.00 87.56 187 TRP A O 1
ATOM 1454 N N . GLY A 1 188 ? -13.494 14.641 -3.947 1.00 79.69 188 GLY A N 1
ATOM 1455 C CA . GLY A 1 188 ? -12.514 15.652 -4.335 1.00 79.69 188 GLY A CA 1
ATOM 1456 C C . GLY A 1 188 ? -12.618 16.907 -3.500 1.00 79.69 188 GLY A C 1
ATOM 1457 O O . GLY A 1 188 ? -13.709 17.268 -3.057 1.00 79.69 188 GLY A O 1
ATOM 1458 N N . GLY A 1 189 ? -11.491 17.603 -3.352 1.00 73.25 189 GLY A N 1
ATOM 1459 C CA . GLY A 1 189 ? -11.508 19.028 -3.032 1.00 73.25 189 GLY A CA 1
ATOM 1460 C C . GLY A 1 189 ? -12.299 19.840 -4.069 1.00 73.25 189 GLY A C 1
ATOM 1461 O O . GLY A 1 189 ? -12.748 19.310 -5.083 1.00 73.25 189 GLY A O 1
ATOM 1462 N N . GLU A 1 190 ? -12.462 21.141 -3.821 1.00 73.50 190 GLU A N 1
ATOM 1463 C CA . GLU A 1 190 ? -13.287 22.048 -4.645 1.00 73.50 190 GLU A CA 1
ATOM 1464 C C . GLU A 1 190 ? -12.850 22.144 -6.128 1.00 73.50 190 GLU A C 1
ATOM 1466 O O . GLU A 1 190 ? -13.616 22.625 -6.959 1.00 73.50 190 GLU A O 1
ATOM 1471 N N . ASP A 1 191 ? -11.665 21.638 -6.485 1.00 64.69 191 ASP A N 1
ATOM 1472 C CA . ASP A 1 191 ? -11.104 21.665 -7.838 1.00 64.69 191 ASP A CA 1
ATOM 1473 C C . ASP A 1 191 ? -11.525 20.433 -8.684 1.00 64.69 191 ASP A C 1
ATOM 1475 O O . ASP A 1 191 ? -10.756 19.499 -8.895 1.00 64.69 191 ASP A O 1
ATOM 1479 N N . ASP A 1 192 ? -12.783 20.444 -9.134 1.00 56.34 192 ASP A N 1
ATOM 1480 C CA . ASP A 1 192 ? -13.478 19.811 -10.286 1.00 56.34 192 ASP A CA 1
ATOM 1481 C C . ASP A 1 192 ? -13.051 18.484 -10.980 1.00 56.34 192 ASP A C 1
ATOM 1483 O O . ASP A 1 192 ? -13.783 18.028 -11.862 1.00 56.34 192 ASP A O 1
ATOM 1487 N N . PHE A 1 193 ? -11.983 17.768 -10.618 1.00 67.75 193 PHE A N 1
ATOM 1488 C CA . PHE A 1 193 ? -11.691 16.448 -11.208 1.00 67.75 193 PHE A CA 1
ATOM 1489 C C . PHE A 1 193 ? -11.224 15.443 -10.168 1.00 67.75 193 PHE A C 1
ATOM 1491 O O . PHE A 1 193 ? -10.031 15.243 -9.947 1.00 67.75 193 PHE A O 1
ATOM 1498 N N . PHE A 1 194 ? -12.195 14.761 -9.568 1.00 78.94 194 PHE A N 1
ATOM 1499 C CA . PHE A 1 194 ? -11.937 13.689 -8.626 1.00 78.94 194 PHE A CA 1
ATOM 1500 C C . PHE A 1 194 ? -12.358 12.334 -9.168 1.00 78.94 194 PHE A C 1
ATOM 1502 O O . PHE A 1 194 ? -13.490 12.136 -9.612 1.00 78.94 194 PHE A O 1
ATOM 1509 N N . PHE A 1 195 ? -11.445 11.378 -9.052 1.00 87.00 195 PHE A N 1
ATOM 1510 C CA . PHE A 1 195 ? -11.699 9.982 -9.363 1.00 87.00 195 PHE A CA 1
ATOM 1511 C C . PHE A 1 195 ? -11.414 9.150 -8.119 1.00 87.00 195 PHE A C 1
ATOM 1513 O O . PHE A 1 195 ? -10.378 9.323 -7.483 1.00 87.00 195 PHE A O 1
ATOM 1520 N N . VAL A 1 196 ? -12.285 8.196 -7.787 1.00 92.62 196 VAL A N 1
ATOM 1521 C CA . VAL A 1 196 ? -11.986 7.224 -6.721 1.00 92.62 196 VAL A CA 1
ATOM 1522 C C . VAL A 1 196 ? -10.743 6.414 -7.101 1.00 92.62 196 VAL A C 1
ATOM 1524 O O . VAL A 1 196 ? -9.807 6.307 -6.316 1.00 92.62 196 VAL A O 1
ATOM 1527 N N . VAL A 1 197 ? -10.700 5.927 -8.342 1.00 95.56 197 VAL A N 1
ATOM 1528 C CA . VAL A 1 197 ? -9.518 5.311 -8.949 1.00 95.56 197 VAL A CA 1
ATOM 1529 C C . VAL A 1 197 ? -9.278 5.963 -10.304 1.00 95.56 197 VAL A C 1
ATOM 1531 O O . VAL A 1 197 ? -10.159 5.949 -11.164 1.00 95.56 197 VAL A O 1
ATOM 1534 N N . SER A 1 198 ? -8.090 6.523 -10.496 1.00 94.50 198 SER A N 1
ATOM 1535 C CA . SER A 1 198 ? -7.621 7.070 -11.765 1.00 94.50 198 SER A CA 1
ATOM 1536 C C . SER A 1 198 ? -6.658 6.071 -12.401 1.00 94.50 198 SER A C 1
ATOM 1538 O O . SER A 1 198 ? -5.585 5.807 -11.862 1.00 94.50 198 SER A O 1
ATOM 1540 N N . ASN A 1 199 ? -7.045 5.482 -13.534 1.00 93.75 199 ASN A N 1
ATOM 1541 C CA . ASN A 1 199 ? -6.206 4.546 -14.280 1.00 93.75 199 ASN A CA 1
ATOM 1542 C C . ASN A 1 199 ? -5.895 5.118 -15.664 1.00 93.75 199 ASN A C 1
ATOM 1544 O O . ASN A 1 199 ? -6.738 5.049 -16.557 1.00 93.75 199 ASN A O 1
ATOM 1548 N N . ALA A 1 200 ? -4.706 5.698 -15.821 1.00 90.19 200 ALA A N 1
ATOM 1549 C CA . ALA A 1 200 ? -4.299 6.310 -17.079 1.00 90.19 200 ALA A CA 1
ATOM 1550 C C . ALA A 1 200 ? -3.757 5.274 -18.074 1.00 90.19 200 ALA A C 1
ATOM 1552 O O . ALA A 1 200 ? -4.137 5.317 -19.239 1.00 90.19 200 ALA A O 1
ATOM 1553 N N . ASP A 1 201 ? -2.906 4.348 -17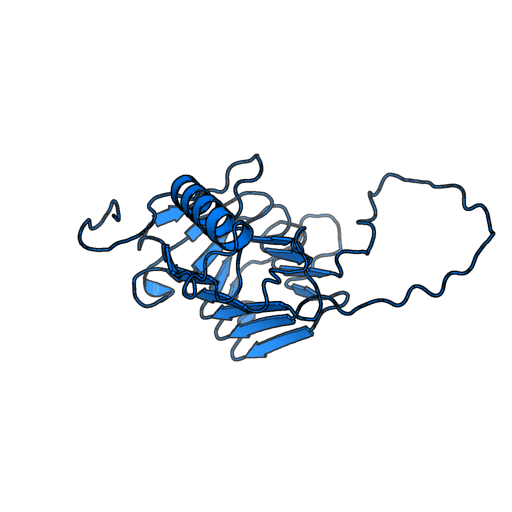.613 1.00 87.56 201 ASP A N 1
ATOM 1554 C CA . ASP A 1 201 ? -2.165 3.430 -18.498 1.00 87.56 201 ASP A CA 1
ATOM 1555 C C . ASP A 1 201 ? -1.947 2.024 -17.930 1.00 87.56 201 ASP A C 1
ATOM 1557 O O . ASP A 1 201 ? -1.263 1.215 -18.551 1.00 87.56 201 ASP A O 1
ATOM 1561 N N . GLY A 1 202 ? -2.484 1.709 -16.752 1.00 92.69 202 GLY A N 1
ATOM 1562 C CA . GLY A 1 202 ? -2.313 0.404 -16.119 1.00 92.69 202 GLY A CA 1
ATOM 1563 C C . GLY A 1 202 ? -3.472 -0.559 -16.358 1.00 92.69 202 GLY A C 1
ATOM 1564 O O . GLY A 1 202 ? -4.431 -0.290 -17.088 1.00 92.69 202 GLY A O 1
ATOM 1565 N N . ILE A 1 203 ? -3.411 -1.702 -15.679 1.00 94.94 203 ILE A N 1
ATOM 1566 C CA . ILE A 1 203 ? -4.500 -2.684 -15.652 1.00 94.94 203 ILE A CA 1
ATOM 1567 C C . ILE A 1 203 ? -5.158 -2.627 -14.278 1.00 94.94 203 ILE A C 1
ATOM 1569 O O . ILE A 1 203 ? -4.513 -2.901 -13.273 1.00 94.94 203 ILE A O 1
ATOM 1573 N N . LEU A 1 204 ? -6.453 -2.324 -14.227 1.00 96.81 204 LEU A N 1
ATOM 1574 C CA . LEU A 1 204 ? -7.240 -2.371 -12.997 1.00 96.81 204 LEU A CA 1
ATOM 1575 C C . LEU A 1 204 ? -8.181 -3.575 -13.030 1.00 96.81 204 LEU A C 1
ATOM 1577 O O . LEU A 1 204 ? -8.978 -3.721 -13.956 1.00 96.81 204 LEU A O 1
ATOM 1581 N N . THR A 1 205 ? -8.130 -4.410 -11.995 1.00 98.00 205 THR A N 1
ATOM 1582 C CA . THR A 1 205 ? -9.111 -5.482 -11.773 1.00 98.00 205 THR A CA 1
ATOM 1583 C C . THR A 1 205 ? -9.789 -5.301 -10.424 1.00 98.00 205 THR A C 1
ATOM 1585 O O . THR A 1 205 ? -9.149 -4.923 -9.444 1.00 98.00 205 THR A O 1
ATOM 1588 N N . MET A 1 206 ? -11.096 -5.545 -10.383 1.00 98.31 206 MET A N 1
ATOM 1589 C CA . MET A 1 206 ? -11.926 -5.346 -9.199 1.00 98.31 206 MET A CA 1
ATOM 1590 C C . MET A 1 206 ? -12.821 -6.563 -8.992 1.00 98.31 206 MET A C 1
ATOM 1592 O O . MET A 1 206 ? -13.551 -6.963 -9.896 1.00 98.31 206 MET A O 1
ATOM 1596 N N . GLU A 1 207 ? -12.781 -7.128 -7.793 1.00 98.44 207 GLU A N 1
ATOM 1597 C CA . GLU A 1 207 ? -13.577 -8.275 -7.374 1.00 98.44 207 GLU A CA 1
ATOM 1598 C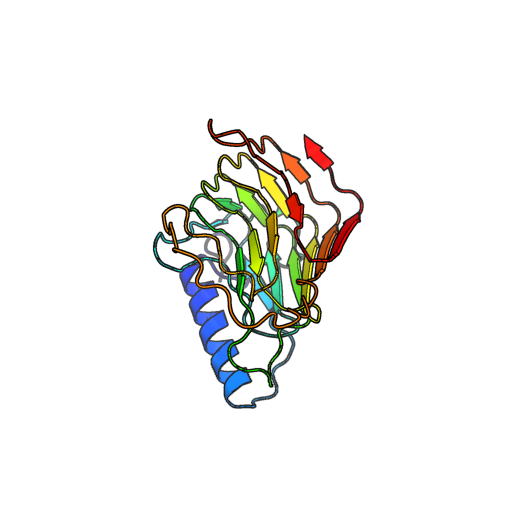 C . GLU A 1 207 ? -14.239 -7.949 -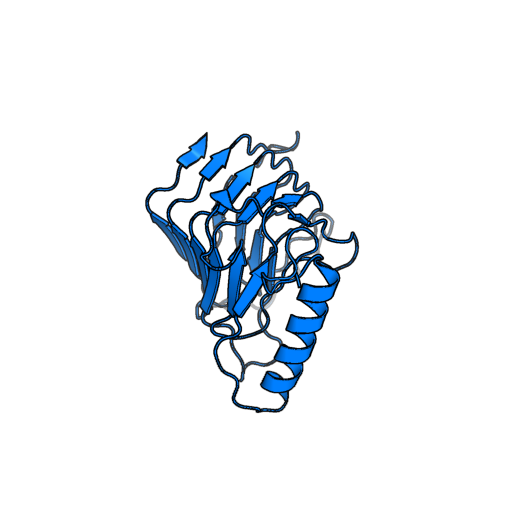6.032 1.00 98.44 207 GLU A C 1
ATOM 1600 O O . GLU A 1 207 ? -13.560 -7.629 -5.059 1.00 98.44 207 GLU A O 1
ATOM 1605 N N . ASN A 1 208 ? -15.573 -8.010 -5.968 1.00 98.06 208 ASN A N 1
ATOM 1606 C CA . ASN A 1 208 ? -16.343 -7.702 -4.753 1.00 98.06 208 ASN A CA 1
ATOM 1607 C C . ASN A 1 208 ? -16.034 -6.317 -4.141 1.00 98.06 208 ASN A C 1
ATOM 1609 O O . ASN A 1 208 ? -16.037 -6.162 -2.922 1.00 98.06 208 ASN A O 1
ATOM 1613 N N . VAL A 1 209 ? -15.758 -5.310 -4.978 1.00 98.25 209 VAL A N 1
ATOM 1614 C CA . VAL A 1 209 ? -15.455 -3.940 -4.533 1.00 98.25 209 VAL A CA 1
ATOM 1615 C C . VAL A 1 209 ? -16.741 -3.149 -4.283 1.00 98.25 209 VAL A C 1
ATOM 1617 O O . VAL A 1 209 ? -17.662 -3.179 -5.099 1.00 98.25 209 VAL A O 1
ATOM 1620 N N . GLN A 1 210 ? -16.796 -2.420 -3.167 1.00 97.75 210 GLN A N 1
ATOM 1621 C CA . GLN A 1 210 ? -17.934 -1.579 -2.780 1.00 97.75 210 GLN A CA 1
ATOM 1622 C C . GLN A 1 210 ? -17.587 -0.086 -2.849 1.00 97.75 210 GLN A C 1
ATOM 1624 O O . GLN A 1 210 ? -16.523 0.329 -2.398 1.00 97.75 210 GLN A O 1
ATOM 1629 N N . PHE A 1 211 ? -18.522 0.729 -3.334 1.00 96.69 211 PHE A N 1
ATOM 1630 C CA . PHE A 1 211 ? -18.441 2.193 -3.315 1.00 96.69 211 PHE A CA 1
ATOM 1631 C C . PHE A 1 211 ? -19.631 2.717 -2.503 1.00 96.69 211 PHE A C 1
ATOM 1633 O O . PHE A 1 211 ? -20.771 2.367 -2.817 1.00 96.69 211 PHE A O 1
ATOM 1640 N N . LYS A 1 212 ? -19.357 3.461 -1.430 1.00 94.19 212 LYS A N 1
ATOM 1641 C CA . LYS A 1 212 ? -20.319 3.923 -0.422 1.00 94.19 212 LYS A CA 1
ATOM 1642 C C . LYS A 1 212 ? -20.262 5.434 -0.253 1.00 94.19 212 LYS A C 1
ATOM 1644 O O . LYS A 1 212 ? -19.136 5.980 -0.164 1.00 94.19 212 LYS A O 1
#

Solvent-accessible surface area (backbone atoms only — not comparable to full-atom values): 11056 Å² total; per-residue (Å²): 77,14,88,89,44,69,90,42,76,24,36,70,42,58,64,59,45,48,54,50,42,54,54,53,38,51,40,50,74,73,68,46,90,70,76,65,45,75,46,33,34,23,56,69,38,73,31,64,40,51,98,74,89,42,43,50,56,80,65,43,46,48,26,34,39,24,10,30,97,80,26,39,47,89,31,44,19,32,43,44,36,42,50,42,45,34,42,39,70,53,63,95,47,82,93,55,59,49,39,34,34,38,39,22,2,38,34,41,31,44,17,60,26,33,32,25,40,37,28,20,50,54,76,20,32,45,34,35,32,40,27,34,41,33,50,28,46,14,53,25,50,32,39,28,31,35,67,85,57,75,77,77,62,95,79,71,87,72,84,82,77,92,77,84,89,73,84,79,79,80,64,51,7,21,30,41,36,36,34,54,19,38,39,33,56,66,44,51,50,94,74,89,68,59,37,66,66,41,71,76,40,37,47,81,47,77,41,76,63,45,83,88